Protein AF-0000000074480200 (afdb_homodimer)

Nearest PDB structures (foldseek):
  1knq-assembly1_A  TM=8.773E-01  e=4.764E-16  Escherichia coli
  1ko1-assembly1_A  TM=8.661E-01  e=1.007E-14  Escherichia coli
  1ko4-assembly1_A  TM=8.889E-01  e=5.967E-14  Escherichia coli
  1ko4-assembly1_B  TM=8.543E-01  e=1.674E-14  Escherichia coli
  1ko8-assembly1_B  TM=8.146E-01  e=1.474E-14  Escherichia coli

pLDDT: mean 95.23, std 6.31, range [56.84, 98.94]

Secondary structure (DSSP, 8-state):
--EEEEEEE--TTS-HHHHHHHHHHHHT--EEEGGGG--HHHHHHHHTTPPP-HHHHHHHHHHHHHHHHHHHHHHSEEEEE----SHHHHHHHHHHSTTEEEEEEEEE--HHHHHHHHHHHHSS----HHHHHHHHH----TT-TTEEEEE-TT--HHHHHHHHHHHHHHH-/--EEEEEEE--TTS-HHHHHHHHHHHHT--EEEGGGG--HHHHHHHHTTPPP-HHHHHHHHHHHHHHHHHHHHHHSEEEEE----SHHHHHHHHHHSTTEEEEEEEEE--HHHHHHHHHHHHSS----HHHHHHHHH----TT-TTEEEEE-TT--HHHHHHHHHHHHHHH-

InterPro domains:
  IPR006001 Carbohydrate kinase, thermoresistant glucokinase [PTHR43442] (1-162)
  IPR006001 Carbohydrate kinase, thermoresistant glucokinase [TIGR01313] (7-160)
  IPR006001 Carbohydrate kinase, thermoresistant glucokinase [cd02021] (21-152)
  IPR027417 P-loop containing nucleoside triphosphate hydrolase [G3DSA:3.40.50.300] (1-171)
  IPR027417 P-loop containing nucleoside triphosphate hydrolase [SSF52540] (3-168)
  IPR031322 Shikimate kinase/gluconokinase [PF01202] (13-123)

Structure (mmCIF, N/CA/C/O backbone):
data_AF-0000000074480200-model_v1
#
loop_
_entity.id
_entity.type
_entity.pdbx_description
1 polymer Gluconokinase
#
loop_
_atom_site.group_PDB
_atom_site.id
_atom_site.type_symbol
_atom_site.label_atom_id
_atom_site.label_alt_id
_atom_site.label_comp_id
_atom_site.label_asym_id
_atom_site.label_entity_id
_atom_site.label_seq_id
_atom_site.pdbx_PDB_ins_code
_atom_site.Cartn_x
_atom_site.Cartn_y
_atom_site.Cartn_z
_atom_site.occupancy
_atom_site.B_iso_or_equiv
_atom_site.auth_seq_id
_atom_site.auth_comp_id
_atom_site.auth_asym_id
_atom_site.auth_atom_id
_atom_site.pdbx_PDB_model_num
ATOM 1 N N . MET A 1 1 ? -21.984 26.531 10.836 1 57.28 1 MET A N 1
ATOM 2 C CA . MET A 1 1 ? -20.625 26.266 11.32 1 57.28 1 MET A CA 1
ATOM 3 C C . MET A 1 1 ? -19.797 25.547 10.266 1 57.28 1 MET A C 1
ATOM 5 O O . MET A 1 1 ? -20.281 24.609 9.625 1 57.28 1 MET A O 1
ATOM 9 N N . THR A 1 2 ? -18.672 26.172 9.695 1 87.31 2 THR A N 1
ATOM 10 C CA . THR A 1 2 ? -17.953 25.625 8.562 1 87.31 2 THR A CA 1
ATOM 11 C C . THR A 1 2 ? -17.172 24.375 8.961 1 87.31 2 THR A C 1
ATOM 13 O O . THR A 1 2 ? -16.547 24.344 10.031 1 87.31 2 THR A O 1
ATOM 16 N N . ASN A 1 3 ? -17.406 23.266 8.328 1 96.56 3 ASN A N 1
ATOM 17 C CA . ASN A 1 3 ? -16.672 22.016 8.57 1 96.56 3 ASN A CA 1
ATOM 18 C C . ASN A 1 3 ? -15.172 22.219 8.422 1 96.56 3 ASN A C 1
ATOM 20 O O . ASN A 1 3 ? -14.727 23.109 7.695 1 96.56 3 ASN A O 1
ATOM 24 N N . THR A 1 4 ? -14.469 21.547 9.266 1 98.5 4 THR A N 1
ATOM 25 C CA . THR A 1 4 ? -13.008 21.609 9.18 1 98.5 4 THR A CA 1
ATOM 26 C C . THR A 1 4 ? -12.414 20.234 8.93 1 98.5 4 THR A C 1
ATOM 28 O O . THR A 1 4 ? -12.844 19.25 9.539 1 98.5 4 THR A O 1
ATOM 31 N N . VAL A 1 5 ? -11.562 20.125 8.039 1 98.75 5 VAL A N 1
ATOM 32 C CA . VAL A 1 5 ? -10.742 18.938 7.844 1 98.75 5 VAL A CA 1
ATOM 33 C C . VAL A 1 5 ? -9.312 19.219 8.297 1 98.75 5 VAL A C 1
ATOM 35 O O . VAL A 1 5 ? -8.633 20.094 7.738 1 98.75 5 VAL A O 1
ATOM 38 N N . VAL A 1 6 ? -8.828 18.516 9.305 1 98.88 6 VAL A N 1
ATOM 39 C CA . VAL A 1 6 ? -7.445 18.594 9.758 1 98.88 6 VAL A CA 1
ATOM 40 C C . VAL A 1 6 ? -6.609 17.531 9.047 1 98.88 6 VAL A C 1
ATOM 42 O O . VAL A 1 6 ? -6.824 16.328 9.25 1 98.88 6 VAL A O 1
ATOM 45 N N . VAL A 1 7 ? -5.75 17.969 8.242 1 98.94 7 VAL A N 1
ATOM 46 C CA . VAL A 1 7 ? -4.809 17.047 7.609 1 98.94 7 VAL A CA 1
ATOM 47 C C . VAL A 1 7 ? -3.525 16.969 8.438 1 98.94 7 VAL A C 1
ATOM 49 O O . VAL A 1 7 ? -2.863 17.984 8.664 1 98.94 7 VAL A O 1
ATOM 52 N N . VAL A 1 8 ? -3.266 15.812 8.945 1 98.88 8 VAL A N 1
ATOM 53 C CA . VAL A 1 8 ? -1.936 15.57 9.492 1 98.88 8 VAL A CA 1
ATOM 54 C C . VAL A 1 8 ? -0.99 15.125 8.375 1 98.88 8 VAL A C 1
ATOM 56 O O . VAL A 1 8 ? -1.057 13.992 7.91 1 98.88 8 VAL A O 1
ATOM 59 N N . GLY A 1 9 ? -0.131 16.094 7.988 1 98.75 9 GLY A N 1
ATOM 60 C CA . GLY A 1 9 ? 0.695 15.922 6.805 1 98.75 9 GLY A CA 1
ATOM 61 C C . GLY A 1 9 ? 2.154 15.656 7.129 1 98.75 9 GLY A C 1
ATOM 62 O O . GLY A 1 9 ? 2.557 15.727 8.289 1 98.75 9 GLY A O 1
ATOM 63 N N . GLY A 1 10 ? 2.924 15.312 6.07 1 98.31 10 GLY A N 1
ATOM 64 C CA . GLY A 1 10 ? 4.352 15.062 6.199 1 98.31 10 GLY A CA 1
ATOM 65 C C . GLY A 1 10 ? 4.805 13.805 5.48 1 98.31 10 GLY A C 1
ATOM 66 O O . GLY A 1 10 ? 3.977 13.008 5.035 1 98.31 10 GLY A O 1
ATOM 67 N N . THR A 1 11 ? 6.125 13.625 5.383 1 97.25 11 THR A N 1
ATOM 68 C CA . THR A 1 11 ? 6.688 12.461 4.707 1 97.25 11 THR A CA 1
ATOM 69 C C . THR A 1 11 ? 6.473 11.195 5.535 1 97.25 11 THR A C 1
ATOM 71 O O . THR A 1 11 ? 6.086 11.273 6.703 1 97.25 11 THR A O 1
ATOM 74 N N . ALA A 1 12 ? 6.652 10.062 4.84 1 94.38 12 ALA A N 1
ATOM 75 C CA . ALA A 1 12 ? 6.637 8.797 5.566 1 94.38 12 ALA A CA 1
ATOM 76 C C . ALA A 1 12 ? 7.672 8.789 6.688 1 94.38 12 ALA A C 1
ATOM 78 O O . ALA A 1 12 ? 8.766 9.336 6.527 1 94.38 12 ALA A O 1
ATOM 79 N N . GLY A 1 13 ? 7.305 8.227 7.832 1 93.62 13 GLY A N 1
ATOM 80 C CA . GLY A 1 13 ? 8.258 8.086 8.922 1 93.62 13 GLY A CA 1
ATOM 81 C C . GLY A 1 13 ? 8.148 9.188 9.961 1 93.62 13 GLY A C 1
ATOM 82 O O . GLY A 1 13 ? 8.836 9.156 10.984 1 93.62 13 GLY A O 1
ATOM 83 N N . THR A 1 14 ? 7.246 10.133 9.703 1 96.81 14 THR A N 1
ATOM 84 C CA . THR A 1 14 ? 7.184 11.258 10.625 1 96.81 14 THR A CA 1
ATOM 85 C C . THR A 1 14 ? 6.184 10.992 11.742 1 96.81 14 THR A C 1
ATOM 87 O O . THR A 1 14 ? 6.094 11.758 12.703 1 96.81 14 THR A O 1
ATOM 90 N N . GLY A 1 15 ? 5.336 9.977 11.648 1 95.56 15 GLY A N 1
ATOM 91 C CA . GLY A 1 15 ? 4.402 9.633 12.711 1 95.56 15 GLY A CA 1
ATOM 92 C C . GLY A 1 15 ? 3.004 10.172 12.469 1 95.56 15 GLY A C 1
ATOM 93 O O . GLY A 1 15 ? 2.258 10.414 13.414 1 95.56 15 GLY A O 1
ATOM 94 N N . LYS A 1 16 ? 2.605 10.383 11.25 1 97.12 16 LYS A N 1
ATOM 95 C CA . LYS A 1 16 ? 1.316 10.961 10.891 1 97.12 16 LYS A CA 1
ATOM 96 C C . LYS A 1 16 ? 0.165 10.164 11.492 1 97.12 16 LYS A C 1
ATOM 98 O O . LYS A 1 16 ? -0.74 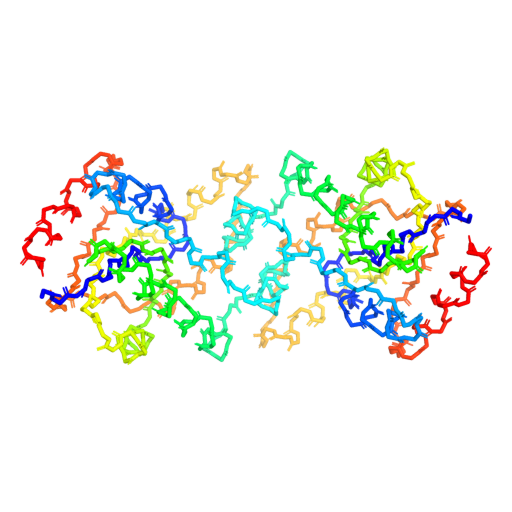10.734 12.109 1 97.12 16 LYS A O 1
ATOM 103 N N . THR A 1 17 ? 0.232 8.828 11.312 1 96.62 17 THR A N 1
ATOM 104 C CA . THR A 1 17 ? -0.869 7.98 11.75 1 96.62 17 THR A CA 1
ATOM 105 C C . THR A 1 17 ? -1.057 8.07 13.258 1 96.62 17 THR A C 1
ATOM 107 O O . THR A 1 17 ? -2.166 8.32 13.742 1 96.62 17 THR A O 1
ATOM 110 N N . THR A 1 18 ? 0.033 7.941 13.992 1 96.94 18 THR A N 1
ATOM 111 C CA . THR A 1 18 ? -0.025 8.008 15.453 1 96.94 18 THR A CA 1
ATOM 112 C C . THR A 1 18 ? -0.566 9.359 15.906 1 96.94 18 THR A C 1
ATOM 114 O O . THR A 1 18 ? -1.505 9.422 16.703 1 96.94 18 THR A O 1
ATOM 117 N N . ILE A 1 19 ? 0.004 10.422 15.391 1 98.69 19 ILE A N 1
ATOM 118 C CA . ILE A 1 19 ? -0.386 11.766 15.789 1 98.69 19 ILE A CA 1
ATOM 119 C C . ILE A 1 19 ? -1.826 12.039 15.359 1 98.69 19 ILE A C 1
ATOM 121 O O . ILE A 1 19 ? -2.613 12.602 16.125 1 98.69 19 ILE A O 1
ATOM 125 N N . GLY A 1 20 ? -2.184 11.648 14.109 1 98.75 20 GLY A N 1
ATOM 126 C CA . GLY A 1 20 ? -3.543 11.82 13.625 1 98.75 20 GLY A CA 1
ATOM 127 C C . GLY A 1 20 ? -4.582 11.133 14.484 1 98.75 20 GLY A C 1
ATOM 128 O O . GLY A 1 20 ? -5.609 11.719 14.828 1 98.75 20 GLY A O 1
ATOM 129 N N . GLU A 1 21 ? -4.285 9.914 14.844 1 98.44 21 GLU A N 1
ATOM 130 C CA . GLU A 1 21 ? -5.195 9.156 15.695 1 98.44 21 GLU A CA 1
ATOM 131 C C . GLU A 1 21 ? -5.359 9.828 17.062 1 98.44 21 GLU A C 1
ATOM 133 O O . GLU A 1 21 ? -6.473 9.922 17.578 1 98.44 21 GLU A O 1
ATOM 138 N N . GLU A 1 22 ? -4.238 10.242 17.672 1 98.75 22 GLU A N 1
ATOM 139 C CA . GLU A 1 22 ? -4.27 10.875 18.984 1 98.75 22 GLU A CA 1
ATOM 140 C C . GLU A 1 22 ? -5.051 12.188 18.953 1 98.75 22 GLU A C 1
ATOM 142 O O . GLU A 1 22 ? -5.809 12.484 19.875 1 98.75 22 GLU A O 1
ATOM 147 N N . ILE A 1 23 ? -4.898 12.945 17.922 1 98.88 23 ILE A N 1
ATOM 148 C CA . ILE A 1 23 ? -5.625 14.203 17.781 1 98.88 23 ILE A CA 1
ATOM 149 C C . ILE A 1 23 ? -7.117 13.922 17.609 1 98.88 23 ILE A C 1
ATOM 151 O O . ILE A 1 23 ? -7.953 14.547 18.266 1 98.88 23 ILE A O 1
ATOM 155 N N . ALA A 1 24 ? -7.457 12.984 16.719 1 98.81 24 ALA A N 1
ATOM 156 C CA . ALA A 1 24 ? -8.859 12.648 16.469 1 98.81 24 ALA A CA 1
ATOM 157 C C . ALA A 1 24 ? -9.539 12.172 17.75 1 98.81 24 ALA A C 1
ATOM 159 O O . ALA A 1 24 ? -10.68 12.539 18.031 1 98.81 24 ALA A O 1
ATOM 160 N N . LYS A 1 25 ? -8.789 11.359 18.484 1 98.62 25 LYS A N 1
ATOM 161 C CA . LYS A 1 25 ? -9.312 10.875 19.766 1 98.62 25 LYS A CA 1
ATOM 162 C C . LYS A 1 25 ? -9.578 12.023 20.734 1 98.62 25 LYS A C 1
ATOM 164 O O . LYS A 1 25 ? -10.633 12.078 21.359 1 98.62 25 LYS A O 1
ATOM 169 N N . SER A 1 26 ? -8.664 12.922 20.844 1 98.5 26 SER A N 1
ATOM 170 C CA . SER A 1 26 ? -8.789 14.062 21.734 1 98.5 26 SER A CA 1
ATOM 171 C C . SER A 1 26 ? -9.961 14.961 21.344 1 98.5 26 SER A C 1
ATOM 173 O O . SER A 1 26 ? -10.625 15.539 22.203 1 98.5 26 SER A O 1
ATOM 175 N N . LEU A 1 27 ? -10.25 15.07 20.062 1 98.06 27 LEU A N 1
ATOM 176 C CA . LEU A 1 27 ? -11.32 15.922 19.547 1 98.06 27 LEU A CA 1
ATOM 177 C C . LEU A 1 27 ? -12.633 15.156 19.453 1 98.06 27 LEU A C 1
ATOM 179 O O . LEU A 1 27 ? -13.672 15.734 19.141 1 98.06 27 LEU A O 1
ATOM 183 N N . ASP A 1 28 ? -12.555 13.844 19.688 1 97.81 28 ASP A N 1
ATOM 184 C CA . ASP A 1 28 ? -13.711 12.969 19.547 1 97.81 28 ASP A CA 1
ATOM 185 C C . ASP A 1 28 ? -14.367 13.148 18.172 1 97.81 28 ASP A C 1
ATOM 187 O O . ASP A 1 28 ? -15.562 13.414 18.078 1 97.81 28 ASP A O 1
ATOM 191 N N . CYS A 1 29 ? -13.609 13 17.188 1 98.19 29 CYS A N 1
ATOM 192 C CA . CYS A 1 29 ? -14.078 13.18 15.82 1 98.19 29 CYS A CA 1
ATOM 193 C C . CYS A 1 29 ? -13.602 12.039 14.93 1 98.19 29 CYS A C 1
ATOM 195 O O . CYS A 1 29 ? -12.758 11.242 15.336 1 98.19 29 CYS A O 1
ATOM 197 N N . PRO A 1 30 ? -14.148 11.875 13.695 1 98.5 30 PRO A N 1
ATOM 198 C CA . PRO A 1 30 ? -13.734 10.805 12.781 1 98.5 30 PRO A CA 1
ATOM 199 C C . PRO A 1 30 ? -12.281 10.922 12.344 1 98.5 30 PRO A C 1
ATOM 201 O O . PRO A 1 30 ? -11.766 12.039 12.188 1 98.5 30 PRO A O 1
ATOM 204 N N . PHE A 1 31 ? -11.703 9.758 12.18 1 98.62 31 PHE A N 1
ATOM 205 C CA . PHE A 1 31 ? -10.336 9.633 11.695 1 98.62 31 PHE A CA 1
ATOM 206 C C . PHE A 1 31 ? -10.297 8.867 10.375 1 98.62 31 PHE A C 1
ATOM 208 O O . PHE A 1 31 ? -10.938 7.828 10.242 1 98.62 31 PHE A O 1
ATOM 215 N N . VAL A 1 32 ? -9.57 9.453 9.359 1 97.94 32 VAL A N 1
ATOM 216 C CA . VAL A 1 32 ? -9.367 8.789 8.07 1 97.94 32 VAL A CA 1
ATOM 217 C C . VAL A 1 32 ? -7.879 8.586 7.824 1 97.94 32 VAL A C 1
ATOM 219 O O . VAL A 1 32 ? -7.098 9.539 7.855 1 97.94 32 VAL A O 1
ATOM 222 N N . GLU A 1 33 ? -7.516 7.363 7.594 1 97.38 33 GLU A N 1
ATOM 223 C CA . GLU A 1 33 ? -6.145 7.062 7.199 1 97.38 33 GLU A CA 1
ATOM 224 C C . GLU A 1 33 ? -5.953 7.238 5.695 1 97.38 33 GLU A C 1
ATOM 226 O O . GLU A 1 33 ? -6.348 6.375 4.91 1 97.38 33 GLU A O 1
ATOM 231 N N . GLY A 1 34 ? -5.258 8.242 5.277 1 97.19 34 GLY A N 1
ATOM 232 C CA . GLY A 1 34 ? -5.125 8.578 3.869 1 97.19 34 GLY A CA 1
ATOM 233 C C . GLY A 1 34 ? -4.391 7.516 3.07 1 97.19 34 GLY A C 1
ATOM 234 O O . GLY A 1 34 ? -4.699 7.289 1.897 1 97.19 34 GLY A O 1
ATOM 235 N N . ASP A 1 35 ? -3.457 6.867 3.699 1 95 35 ASP A N 1
ATOM 236 C CA . ASP A 1 35 ? -2.65 5.883 2.988 1 95 35 ASP A CA 1
ATOM 237 C C . ASP A 1 35 ? -3.482 4.656 2.615 1 95 35 ASP A C 1
ATOM 239 O O . ASP A 1 35 ? -3.127 3.912 1.701 1 95 35 ASP A O 1
ATOM 243 N N . GLN A 1 36 ? -4.57 4.441 3.285 1 94.81 36 GLN A N 1
ATOM 244 C CA . GLN A 1 36 ? -5.445 3.318 2.973 1 94.81 36 GLN A CA 1
ATOM 245 C C . GLN A 1 36 ? -6.332 3.627 1.769 1 94.81 36 GLN A C 1
ATOM 247 O O . GLN A 1 36 ? -7.059 2.756 1.285 1 94.81 36 GLN A O 1
ATOM 252 N N . LEU A 1 37 ? -6.223 4.855 1.278 1 97.19 37 LEU A N 1
ATOM 253 C CA . LEU A 1 37 ? -7.066 5.273 0.164 1 97.19 37 LEU A CA 1
ATOM 254 C C . LEU A 1 37 ? -6.293 5.234 -1.148 1 97.19 37 LEU A C 1
ATOM 256 O O . LEU A 1 37 ? -6.84 5.555 -2.207 1 97.19 37 LEU A O 1
ATOM 260 N N . HIS A 1 38 ? -4.996 4.852 -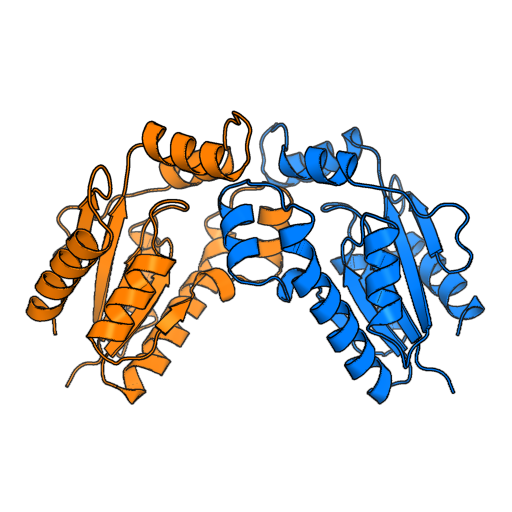1.112 1 97.5 38 HIS A N 1
ATOM 261 C CA . HIS A 1 38 ? -4.242 4.719 -2.354 1 97.5 38 HIS A CA 1
ATOM 262 C C . HIS A 1 38 ? -4.91 3.732 -3.303 1 97.5 38 HIS A C 1
ATOM 264 O O . HIS A 1 38 ? -5.375 2.674 -2.879 1 97.5 38 HIS A O 1
ATOM 270 N N . PRO A 1 39 ? -4.926 4.109 -4.594 1 96.31 39 PRO A N 1
ATOM 271 C CA . PRO A 1 39 ? -5.391 3.111 -5.559 1 96.31 39 PRO A CA 1
ATOM 272 C C . PRO A 1 39 ? -4.426 1.938 -5.711 1 96.31 39 PRO A C 1
ATOM 274 O O . PRO A 1 39 ? -3.27 2.029 -5.293 1 96.31 39 PRO A O 1
ATOM 277 N N . GLN A 1 40 ? -4.832 0.977 -6.32 1 93 40 GLN A N 1
ATOM 278 C CA . GLN A 1 40 ? -4.051 -0.24 -6.52 1 93 40 GLN A CA 1
ATOM 279 C C . GLN A 1 40 ? -2.73 0.061 -7.223 1 93 40 GLN A C 1
ATOM 281 O O . GLN A 1 40 ? -1.692 -0.502 -6.871 1 93 40 GLN A O 1
ATOM 286 N N . SER A 1 41 ? -2.832 0.937 -8.227 1 94.69 41 SER A N 1
ATOM 287 C CA . SER A 1 41 ? -1.635 1.268 -8.992 1 94.69 41 SER A CA 1
ATOM 288 C C . SER A 1 41 ? -0.548 1.851 -8.094 1 94.69 41 SER A C 1
ATOM 290 O O . SER A 1 41 ? 0.637 1.565 -8.281 1 94.69 41 SER A O 1
ATOM 292 N N . ASN A 1 42 ? -0.952 2.66 -7.125 1 96.38 42 ASN A N 1
ATOM 293 C CA . ASN A 1 42 ? 0.012 3.232 -6.188 1 96.38 42 ASN A CA 1
ATOM 294 C C . ASN A 1 42 ? 0.628 2.162 -5.293 1 96.38 42 ASN A C 1
ATOM 296 O O . ASN A 1 42 ? 1.842 2.15 -5.078 1 96.38 42 ASN A O 1
ATOM 300 N N . VAL A 1 43 ? -0.182 1.271 -4.801 1 94.75 43 VAL A N 1
ATOM 301 C CA . VAL A 1 43 ? 0.281 0.211 -3.91 1 94.75 43 VAL A CA 1
ATOM 302 C C . VAL A 1 43 ? 1.263 -0.694 -4.652 1 94.75 43 VAL A C 1
ATOM 304 O O . VAL A 1 43 ? 2.295 -1.085 -4.102 1 94.75 43 VAL A O 1
ATOM 307 N N . GLU A 1 44 ? 0.941 -0.933 -5.895 1 91.62 44 GLU A N 1
ATOM 308 C CA . GLU A 1 44 ? 1.826 -1.739 -6.727 1 91.62 44 GLU A CA 1
ATOM 309 C C . GLU A 1 44 ? 3.193 -1.079 -6.879 1 91.62 44 GLU A C 1
ATOM 311 O O . GLU A 1 44 ? 4.227 -1.733 -6.719 1 91.62 44 GLU A O 1
ATOM 316 N N . LYS A 1 45 ? 3.176 0.176 -7.195 1 93.12 45 LYS A N 1
ATOM 317 C CA . LYS A 1 45 ? 4.434 0.908 -7.316 1 93.12 45 LYS A CA 1
ATOM 318 C C . LYS A 1 45 ? 5.234 0.843 -6.016 1 93.12 45 LYS A C 1
ATOM 320 O O . LYS A 1 45 ? 6.41 0.479 -6.023 1 93.12 45 LYS A O 1
ATOM 325 N N . MET A 1 46 ? 4.59 1.078 -4.941 1 93.94 46 MET A N 1
ATOM 326 C CA . MET A 1 46 ? 5.285 1.117 -3.66 1 93.94 46 MET A CA 1
ATOM 327 C C . MET A 1 46 ? 5.824 -0.261 -3.291 1 93.94 46 MET A C 1
ATOM 329 O O . MET A 1 46 ? 6.918 -0.376 -2.734 1 93.94 46 MET A O 1
ATOM 333 N N . SER A 1 47 ? 5.082 -1.298 -3.652 1 91.81 47 SER A N 1
ATOM 334 C CA . SER A 1 47 ? 5.523 -2.658 -3.365 1 91.81 47 SER A CA 1
ATOM 335 C C . SER A 1 47 ? 6.781 -3.006 -4.152 1 91.81 47 SER A C 1
ATOM 337 O O . SER A 1 47 ? 7.516 -3.926 -3.783 1 91.81 47 SER A O 1
ATOM 339 N N . GLN A 1 48 ? 7.02 -2.215 -5.199 1 91.19 48 GLN A N 1
ATOM 340 C CA . GLN A 1 48 ? 8.203 -2.418 -6.031 1 91.19 48 GLN A CA 1
ATOM 341 C C . GLN A 1 48 ? 9.312 -1.445 -5.652 1 91.19 48 GLN A C 1
ATOM 343 O O . GLN A 1 48 ? 10.398 -1.474 -6.246 1 91.19 48 GLN A O 1
ATOM 348 N N . GLY A 1 49 ? 9.039 -0.547 -4.684 1 90.69 49 GLY A N 1
ATOM 349 C CA . GLY A 1 49 ? 10.016 0.467 -4.32 1 90.69 49 GLY A CA 1
ATOM 350 C C . GLY A 1 49 ? 10.07 1.621 -5.305 1 90.69 49 GLY A C 1
ATOM 351 O O . GLY A 1 49 ? 11.086 2.309 -5.402 1 90.69 49 GLY A O 1
ATOM 352 N N . ILE A 1 50 ? 9.031 1.812 -6.062 1 92.31 50 ILE A N 1
ATOM 353 C CA . ILE A 1 50 ? 8.953 2.9 -7.031 1 92.31 50 ILE A CA 1
ATOM 354 C C . ILE A 1 50 ? 8.234 4.098 -6.406 1 92.31 50 ILE A C 1
ATOM 356 O O . ILE A 1 50 ? 7.078 3.992 -5.996 1 92.31 50 ILE A O 1
ATOM 360 N N . PRO A 1 51 ? 8.953 5.227 -6.371 1 93.25 51 PRO A N 1
ATOM 361 C CA . PRO A 1 51 ? 8.312 6.422 -5.82 1 93.25 51 PRO A CA 1
ATOM 362 C C . PRO A 1 51 ? 7.109 6.879 -6.645 1 93.25 51 PRO A C 1
ATOM 364 O O . PRO A 1 51 ? 7.098 6.719 -7.867 1 93.25 51 PRO A O 1
ATOM 367 N N . LEU A 1 52 ? 6.16 7.48 -5.988 1 95.31 52 LEU A N 1
ATOM 368 C CA . LEU A 1 52 ? 4.977 8 -6.66 1 95.31 52 LEU A CA 1
ATOM 369 C C . LEU A 1 52 ? 5.273 9.336 -7.34 1 95.31 52 LEU A C 1
ATOM 371 O O . LEU A 1 52 ? 6.016 10.156 -6.797 1 95.31 52 LEU A O 1
ATOM 375 N N . THR A 1 53 ? 4.676 9.586 -8.484 1 94.88 53 THR A N 1
ATOM 376 C CA . THR A 1 53 ? 4.77 10.836 -9.227 1 94.88 53 THR A CA 1
ATOM 377 C C . THR A 1 53 ? 3.527 11.688 -9 1 94.88 53 THR A C 1
ATOM 379 O O . THR A 1 53 ? 2.574 11.25 -8.352 1 94.88 53 THR A O 1
ATOM 382 N N . ASP A 1 54 ? 3.527 12.883 -9.57 1 97.06 54 ASP A N 1
ATOM 383 C CA . ASP A 1 54 ? 2.354 13.742 -9.5 1 97.06 54 ASP A CA 1
ATOM 384 C C . ASP A 1 54 ? 1.125 13.055 -10.094 1 97.06 54 ASP A C 1
ATOM 386 O O . ASP A 1 54 ? 0.047 13.078 -9.492 1 97.06 54 ASP A O 1
ATOM 390 N N . ASP A 1 55 ? 1.322 12.5 -11.203 1 97.12 55 ASP A N 1
ATOM 391 C CA . ASP A 1 55 ? 0.212 11.844 -11.891 1 97.12 55 ASP A CA 1
ATOM 392 C C . ASP A 1 55 ? -0.385 10.727 -11.039 1 97.12 55 ASP A C 1
ATOM 394 O O . ASP A 1 55 ? -1.592 10.484 -11.086 1 97.12 55 ASP A O 1
ATOM 398 N N . ASP A 1 56 ? 0.445 10.07 -10.242 1 97 56 ASP A N 1
ATOM 399 C CA . ASP A 1 56 ? -0.029 9.008 -9.367 1 97 56 ASP A CA 1
ATOM 400 C C . ASP A 1 56 ? -0.857 9.578 -8.211 1 97 56 ASP A C 1
ATOM 402 O O . ASP A 1 56 ? -1.705 8.883 -7.648 1 97 56 ASP A O 1
ATOM 406 N N . ARG A 1 57 ? -0.614 10.797 -7.883 1 98.06 57 ARG A N 1
ATOM 407 C CA . ARG A 1 57 ? -1.109 11.32 -6.613 1 98.06 57 ARG A CA 1
ATOM 408 C C . ARG A 1 57 ? -2.443 12.039 -6.801 1 98.06 57 ARG A C 1
ATOM 410 O O . ARG A 1 57 ? -3.248 12.109 -5.871 1 98.06 57 ARG A O 1
ATOM 417 N N . TRP A 1 58 ? -2.758 12.523 -8.031 1 98.5 58 TRP A N 1
ATOM 418 C CA . TRP A 1 58 ? -3.889 13.43 -8.203 1 98.5 58 TRP A CA 1
ATOM 419 C C . TRP A 1 58 ? -5.188 12.766 -7.754 1 98.5 58 TRP A C 1
ATOM 421 O O . TRP A 1 58 ? -5.902 13.305 -6.902 1 98.5 58 TRP A O 1
ATOM 431 N N . GLY A 1 59 ? -5.449 11.617 -8.344 1 98.56 59 GLY A N 1
ATOM 432 C CA . GLY A 1 59 ? -6.684 10.938 -7.984 1 98.56 59 GLY A CA 1
ATOM 433 C C . GLY A 1 59 ? -6.766 10.578 -6.512 1 98.56 59 GLY A C 1
ATOM 434 O O . GLY A 1 59 ? -7.828 10.703 -5.898 1 98.56 59 GLY A O 1
ATOM 435 N N . TRP A 1 60 ? -5.703 10.188 -5.945 1 98.38 60 TRP A N 1
ATOM 436 C CA . TRP A 1 60 ? -5.617 9.828 -4.535 1 98.38 60 TRP A CA 1
ATOM 437 C C . TRP A 1 60 ? -5.859 11.039 -3.645 1 98.38 60 TRP A C 1
ATOM 439 O O . TRP A 1 60 ? -6.598 10.961 -2.66 1 98.38 60 TRP A O 1
ATOM 449 N N . LEU A 1 61 ? -5.281 12.18 -3.996 1 98.75 61 LEU A N 1
ATOM 450 C CA . LEU A 1 61 ? -5.473 13.414 -3.248 1 98.75 61 LEU A CA 1
ATOM 451 C C . LEU A 1 61 ? -6.938 13.836 -3.262 1 98.75 61 LEU A C 1
ATOM 453 O O . LEU A 1 61 ? -7.461 14.305 -2.25 1 98.75 61 LEU A O 1
ATOM 457 N N . GLU A 1 62 ? -7.562 13.672 -4.371 1 98.81 62 GLU A N 1
ATOM 458 C CA . GLU A 1 62 ? -8.984 13.977 -4.457 1 98.81 62 GLU A CA 1
ATOM 459 C C . GLU A 1 62 ? -9.797 13.086 -3.52 1 98.81 62 GLU A C 1
ATOM 461 O O . GLU A 1 62 ? -10.719 13.555 -2.846 1 98.81 62 GLU A O 1
ATOM 466 N N . GLU A 1 63 ? -9.406 11.828 -3.533 1 98.69 63 GLU A N 1
ATOM 467 C CA . GLU A 1 63 ? -10.102 10.883 -2.666 1 98.69 63 GLU A CA 1
ATOM 468 C C . GLU A 1 63 ? -9.914 11.242 -1.195 1 98.69 63 GLU A C 1
ATOM 470 O O . GLU A 1 63 ? -10.859 11.188 -0.408 1 98.69 63 GLU A O 1
ATOM 475 N N . VAL A 1 64 ? -8.758 11.609 -0.804 1 98.62 64 VAL A N 1
ATOM 476 C CA . VAL A 1 64 ? -8.453 12.023 0.562 1 98.62 64 VAL A CA 1
ATOM 477 C C . VAL A 1 64 ? -9.32 13.219 0.946 1 98.62 64 VAL A C 1
ATOM 479 O O . VAL A 1 64 ? -9.922 13.234 2.021 1 98.62 64 VAL A O 1
ATOM 482 N N . ALA A 1 65 ? -9.383 14.164 0.06 1 98.75 65 ALA A N 1
ATOM 483 C CA . ALA A 1 65 ? -10.18 15.367 0.296 1 98.75 65 ALA A CA 1
ATOM 484 C C . ALA A 1 65 ? -11.656 15.031 0.45 1 98.75 65 ALA A C 1
ATOM 486 O O . ALA A 1 65 ? -12.32 15.516 1.367 1 98.75 65 ALA A O 1
ATOM 487 N N . GLN A 1 66 ? -12.133 14.172 -0.413 1 98.5 66 GLN A N 1
ATOM 488 C CA . GLN A 1 66 ? -13.539 13.797 -0.402 1 98.5 66 GLN A CA 1
ATOM 489 C C . GLN A 1 66 ? -13.906 13.055 0.879 1 98.5 66 GLN A C 1
ATOM 491 O O . GLN A 1 66 ? -14.898 13.367 1.528 1 98.5 66 GLN A O 1
ATOM 496 N N . GLU A 1 67 ? -13.086 12.141 1.214 1 98.25 67 GLU A N 1
ATOM 497 C CA . GLU A 1 67 ? -13.367 11.359 2.408 1 98.25 67 GLU A CA 1
ATOM 498 C C . GLU A 1 67 ? -13.273 12.211 3.67 1 98.25 67 GLU A C 1
ATOM 500 O O . GLU A 1 67 ? -14.109 12.102 4.566 1 98.25 67 GLU A O 1
ATOM 505 N N . GLY A 1 68 ? -12.25 13.055 3.762 1 98.06 68 GLY A N 1
ATOM 506 C CA . GLY A 1 68 ? -12.141 13.969 4.887 1 98.06 68 GLY A CA 1
ATOM 507 C C . GLY A 1 68 ? -13.344 14.883 5.039 1 98.06 68 GLY A C 1
ATOM 508 O O . GLY A 1 68 ? -13.875 15.039 6.145 1 98.06 68 GLY A O 1
ATOM 509 N N . SER A 1 69 ? -13.758 15.414 3.949 1 97.75 69 SER A N 1
ATOM 510 C CA . SER A 1 69 ? -14.891 16.328 3.953 1 97.75 69 SER A CA 1
ATOM 511 C C . SER A 1 69 ? -16.172 15.609 4.352 1 97.75 69 SER A C 1
ATOM 513 O O . SER A 1 69 ? -16.969 16.141 5.145 1 97.75 69 SER A O 1
ATOM 515 N N . LYS A 1 70 ? -16.359 14.422 3.789 1 97.44 70 LYS A N 1
ATOM 516 C CA . LYS A 1 70 ? -17.547 13.633 4.113 1 97.44 70 LYS A CA 1
ATOM 517 C C . LYS A 1 70 ? -17.625 13.328 5.605 1 97.44 70 LYS A C 1
ATOM 519 O O . LYS A 1 70 ? -18.672 13.469 6.227 1 97.44 70 LYS A O 1
ATOM 524 N N . ARG A 1 71 ? -16.516 12.984 6.16 1 97.44 71 ARG A N 1
ATOM 525 C CA . ARG A 1 71 ? -16.484 12.641 7.574 1 97.44 71 ARG A CA 1
ATOM 526 C C . ARG A 1 71 ? -16.703 13.875 8.445 1 97.44 71 ARG A C 1
ATOM 528 O O . ARG A 1 71 ? -17.312 13.781 9.523 1 97.44 71 ARG A O 1
ATOM 535 N N . ALA A 1 72 ? -16.203 14.992 8 1 97.19 72 ALA A N 1
ATOM 536 C CA . ALA A 1 72 ? -16.359 16.234 8.758 1 97.19 72 ALA A CA 1
ATOM 537 C C . ALA A 1 72 ? -17.812 16.656 8.82 1 97.19 72 ALA A C 1
ATOM 539 O O . ALA A 1 72 ? -18.219 17.375 9.742 1 97.19 72 ALA A O 1
ATOM 540 N N . GLU A 1 73 ? -18.578 16.234 7.855 1 94.94 73 GLU A N 1
ATOM 541 C CA . GLU A 1 73 ? -19.984 16.594 7.828 1 94.94 73 GLU A CA 1
ATOM 542 C C . GLU A 1 73 ? -20.734 16.016 9.031 1 94.94 73 GLU A C 1
ATOM 544 O O . GLU A 1 73 ? -21.703 16.609 9.5 1 94.94 73 GLU A O 1
ATOM 549 N N . THR A 1 74 ? -20.234 14.984 9.516 1 91.62 74 THR A N 1
ATOM 550 C CA . THR A 1 74 ? -20.938 14.297 10.586 1 91.62 74 THR A CA 1
ATOM 551 C C . THR A 1 74 ? -20.641 14.945 11.938 1 91.62 74 THR A C 1
ATOM 553 O O . THR A 1 74 ? -21.469 14.945 12.836 1 91.62 74 THR A O 1
ATOM 556 N N . SER A 1 75 ? -19.5 15.547 12.102 1 93.06 75 SER A N 1
ATOM 557 C CA . SER A 1 75 ? -19.078 16.016 13.414 1 93.06 75 SER A CA 1
ATOM 558 C C . SER A 1 75 ? -18.5 17.438 13.336 1 93.06 75 SER A C 1
ATOM 560 O O . SER A 1 75 ? -17.953 17.938 14.312 1 93.06 75 SER A O 1
ATOM 562 N N . SER A 1 76 ? -18.609 18.062 12.211 1 96.06 76 SER A N 1
ATOM 563 C CA . SER A 1 76 ? -18.109 19.406 11.93 1 96.06 76 SER A CA 1
ATOM 564 C C . SER A 1 76 ? -16.594 19.422 11.82 1 96.06 76 SER A C 1
ATOM 566 O O . SER A 1 76 ? -16 20.438 11.438 1 96.06 76 SER A O 1
ATOM 568 N N . ILE A 1 77 ? -15.906 18.328 12.242 1 98.19 77 ILE A N 1
ATOM 569 C CA . ILE A 1 77 ? -14.453 18.25 12.141 1 98.19 77 ILE A CA 1
ATOM 570 C C . ILE A 1 77 ? -14.031 16.797 11.891 1 98.19 77 ILE A C 1
ATOM 572 O O . ILE A 1 77 ? -14.648 15.867 12.422 1 98.19 77 ILE A O 1
ATOM 576 N N . SER A 1 78 ? -13.039 16.578 11.086 1 98.56 78 SER A N 1
ATOM 577 C CA . SER A 1 78 ? -12.406 15.273 10.883 1 98.56 78 SER A CA 1
ATOM 578 C C . SER A 1 78 ? -10.891 15.406 10.797 1 98.56 78 SER A C 1
ATOM 580 O O . SER A 1 78 ? -10.367 16.484 10.555 1 98.56 78 SER A O 1
ATOM 582 N N . VAL A 1 79 ? -10.195 14.328 11.117 1 98.88 79 VAL A N 1
ATOM 583 C CA . VAL A 1 79 ? -8.75 14.258 10.961 1 98.88 79 VAL A CA 1
ATOM 584 C C . VAL A 1 79 ? -8.391 13.242 9.883 1 98.88 79 VAL A C 1
ATOM 586 O O . VAL A 1 79 ? -8.906 12.117 9.875 1 98.88 79 VAL A O 1
ATOM 589 N N . VAL A 1 80 ? -7.566 13.641 8.938 1 98.75 80 VAL A N 1
ATOM 590 C CA . VAL A 1 80 ? -7.098 12.773 7.855 1 98.75 80 VAL A CA 1
ATOM 591 C C . VAL A 1 80 ? -5.574 12.812 7.789 1 98.75 80 VAL A C 1
ATOM 593 O O . VAL A 1 80 ? -4.965 13.875 7.934 1 98.75 80 VAL A O 1
ATOM 596 N N . THR A 1 81 ? -4.988 11.664 7.672 1 98.56 81 THR A N 1
ATOM 597 C CA . THR A 1 81 ? -3.555 11.672 7.391 1 98.56 81 THR A CA 1
ATOM 598 C C . THR A 1 81 ? -3.301 11.695 5.887 1 98.56 81 THR A C 1
ATOM 600 O O . THR A 1 81 ? -4.027 11.062 5.121 1 98.56 81 THR A O 1
ATOM 603 N N . CYS A 1 82 ? -2.309 12.383 5.488 1 98.5 82 CYS A N 1
ATOM 604 C CA . CYS A 1 82 ? -1.887 12.508 4.098 1 98.5 82 CYS A CA 1
ATOM 605 C C . CYS A 1 82 ? -0.508 13.156 4 1 98.5 82 CYS A C 1
ATOM 607 O O . CYS A 1 82 ? -0.226 14.133 4.695 1 98.5 82 CYS A O 1
ATOM 609 N N . SER A 1 83 ? 0.278 12.656 3.066 1 98 83 SER A N 1
ATOM 610 C CA . SER A 1 83 ? 1.59 13.281 2.934 1 98 83 SER A CA 1
ATOM 611 C C . SER A 1 83 ? 1.463 14.758 2.572 1 98 83 SER A C 1
ATOM 613 O O . SER A 1 83 ? 2.057 15.617 3.229 1 98 83 SER A O 1
ATOM 615 N N . ALA A 1 84 ? 0.654 15.086 1.512 1 98.31 84 ALA A N 1
ATOM 616 C CA . ALA A 1 84 ? 0.348 16.469 1.115 1 98.31 84 ALA A CA 1
ATOM 617 C C . ALA A 1 84 ? 1.625 17.266 0.892 1 98.31 84 ALA A C 1
ATOM 619 O O . ALA A 1 84 ? 1.762 18.375 1.403 1 98.31 84 ALA A O 1
ATOM 620 N N . LEU A 1 85 ? 2.52 16.828 0.048 1 98.62 85 LEU A N 1
ATOM 621 C CA . LEU A 1 85 ? 3.926 17.219 0.031 1 98.62 85 LEU A CA 1
ATOM 622 C C . LEU A 1 85 ? 4.109 18.562 -0.641 1 98.62 85 LEU A C 1
ATOM 624 O O . LEU A 1 85 ? 4.977 19.344 -0.246 1 98.62 85 LEU A O 1
ATOM 628 N N . LYS A 1 86 ? 3.309 18.875 -1.625 1 98.56 86 LYS A N 1
ATOM 629 C CA . LYS A 1 86 ? 3.488 20.109 -2.379 1 98.56 86 LYS A CA 1
ATOM 630 C C . LYS A 1 86 ? 2.328 21.078 -2.139 1 98.56 86 LYS A C 1
ATOM 632 O O . LYS A 1 86 ? 1.218 20.641 -1.812 1 98.56 86 LYS A O 1
ATOM 637 N N . GLN A 1 87 ? 2.629 22.328 -2.393 1 98.44 87 GLN A N 1
ATOM 638 C CA . GLN A 1 87 ? 1.58 23.328 -2.307 1 98.44 87 GLN A CA 1
ATOM 639 C C . GLN A 1 87 ? 0.45 23.047 -3.289 1 98.44 87 GLN A C 1
ATOM 641 O O . GLN A 1 87 ? -0.727 23.141 -2.939 1 98.44 87 GLN A O 1
ATOM 646 N N . VAL A 1 88 ? 0.807 22.625 -4.512 1 98.69 88 VAL A N 1
ATOM 647 C CA . VAL A 1 88 ? -0.202 22.359 -5.535 1 98.69 88 VAL A CA 1
ATOM 648 C C . VAL A 1 88 ? -1.104 21.203 -5.09 1 98.69 88 VAL A C 1
ATOM 650 O O . VAL A 1 88 ? -2.293 21.188 -5.418 1 98.69 88 VAL A O 1
ATOM 653 N N . TYR A 1 89 ? -0.55 20.219 -4.336 1 98.75 89 TYR A N 1
ATOM 654 C CA . TYR A 1 89 ? -1.361 19.141 -3.771 1 98.75 89 TYR A CA 1
ATOM 655 C C . TYR A 1 89 ? -2.355 19.688 -2.754 1 98.75 89 TYR A C 1
ATOM 657 O O . TYR A 1 89 ? -3.535 19.328 -2.773 1 98.75 89 TYR A O 1
ATOM 665 N N . ARG A 1 90 ? -1.928 20.531 -1.883 1 98.69 90 ARG A N 1
ATOM 666 C CA . ARG A 1 90 ? -2.748 21.109 -0.818 1 98.69 90 ARG A CA 1
ATOM 667 C C . ARG A 1 90 ? -3.82 22.031 -1.386 1 98.69 90 ARG A C 1
ATOM 669 O O . ARG A 1 90 ? -4.938 22.094 -0.865 1 98.69 90 ARG A O 1
ATOM 676 N N . ASP A 1 91 ? -3.455 22.734 -2.475 1 98.44 91 ASP A N 1
ATOM 677 C CA . ASP A 1 91 ? -4.457 23.531 -3.182 1 98.44 91 ASP A CA 1
ATOM 678 C C . ASP A 1 91 ? -5.578 22.641 -3.721 1 98.44 91 ASP A C 1
ATOM 680 O O . ASP A 1 91 ? -6.754 23 -3.623 1 98.44 91 ASP A O 1
ATOM 684 N N . LEU A 1 92 ? -5.188 21.531 -4.289 1 98.75 92 LEU A N 1
ATOM 685 C CA . LEU A 1 92 ? -6.18 20.609 -4.816 1 98.75 92 LEU A CA 1
ATOM 686 C C . LEU A 1 92 ? -7.078 20.078 -3.705 1 98.75 92 LEU A C 1
ATOM 688 O O . LEU A 1 92 ? -8.297 20 -3.869 1 98.75 92 LEU A O 1
ATOM 692 N N . ILE A 1 93 ? -6.473 19.703 -2.586 1 98.75 93 ILE A N 1
ATOM 693 C CA . ILE A 1 93 ? -7.238 19.156 -1.466 1 98.75 93 ILE A CA 1
ATOM 694 C C . ILE A 1 93 ? -8.273 20.188 -1.009 1 98.75 93 ILE A C 1
ATOM 696 O O . ILE A 1 93 ? -9.445 19.844 -0.803 1 98.75 93 ILE A O 1
ATOM 700 N N . GLN A 1 94 ? -7.879 21.422 -0.882 1 98.56 94 GLN A N 1
ATOM 701 C CA . GLN A 1 94 ? -8.82 22.469 -0.494 1 98.56 94 GLN A CA 1
ATOM 702 C C . GLN A 1 94 ? -9.922 22.625 -1.536 1 98.56 94 GLN A C 1
ATOM 704 O O . GLN A 1 94 ? -11.094 22.766 -1.188 1 98.56 94 GLN A O 1
ATOM 709 N N . LYS A 1 95 ? -9.516 22.656 -2.785 1 98.5 95 LYS A N 1
ATOM 710 C CA . LYS A 1 95 ? -10.477 22.844 -3.867 1 98.5 95 LYS A CA 1
ATOM 711 C C . LYS A 1 95 ? -11.547 21.766 -3.844 1 98.5 95 LYS A C 1
ATOM 713 O O . LYS A 1 95 ? -12.734 22.047 -4.012 1 98.5 95 LYS A O 1
ATOM 718 N N . VAL A 1 96 ? -11.148 20.562 -3.656 1 98.5 96 VAL A N 1
ATOM 719 C CA . VAL A 1 96 ? -12.062 19.422 -3.682 1 98.5 96 VAL A CA 1
ATOM 720 C C . VAL A 1 96 ? -12.906 19.406 -2.41 1 98.5 96 VAL A C 1
ATOM 722 O O . VAL A 1 96 ? -14.102 19.109 -2.457 1 98.5 96 VAL A O 1
ATOM 725 N N . ALA A 1 97 ? -12.242 19.672 -1.265 1 97.38 97 ALA A N 1
ATOM 726 C CA . ALA A 1 97 ? -12.977 19.781 -0.007 1 97.38 97 ALA A CA 1
ATOM 727 C C . ALA A 1 97 ? -13.68 21.141 0.091 1 97.38 97 ALA A C 1
ATOM 729 O O . ALA A 1 97 ? -13.492 21.875 1.062 1 97.38 97 ALA A O 1
ATOM 730 N N . ASN A 1 98 ? -14.523 21.453 -0.745 1 90.94 98 ASN A N 1
ATOM 731 C CA . ASN A 1 98 ? -15.031 22.812 -0.927 1 90.94 98 ASN A CA 1
ATOM 732 C C . ASN A 1 98 ? -16.078 23.156 0.131 1 90.94 98 ASN A C 1
ATOM 734 O O . ASN A 1 98 ? -16.375 24.344 0.337 1 90.94 98 ASN A O 1
ATOM 738 N N . ASN A 1 99 ? -16.516 22.281 0.85 1 92.06 99 ASN A N 1
ATOM 739 C CA . ASN A 1 99 ? -17.484 22.562 1.899 1 92.06 99 ASN A CA 1
ATOM 740 C C . ASN A 1 99 ? -16.828 22.562 3.281 1 92.06 99 ASN A C 1
ATOM 742 O O . ASN A 1 99 ? -17.516 22.484 4.297 1 92.06 99 ASN A O 1
ATOM 746 N N . ALA A 1 100 ? -15.523 22.562 3.289 1 96.38 100 ALA A N 1
ATOM 747 C CA . ALA A 1 100 ? -14.797 22.531 4.555 1 96.38 100 ALA A CA 1
ATOM 748 C C . ALA A 1 100 ? -13.531 23.391 4.488 1 96.38 100 ALA A C 1
ATOM 750 O O . ALA 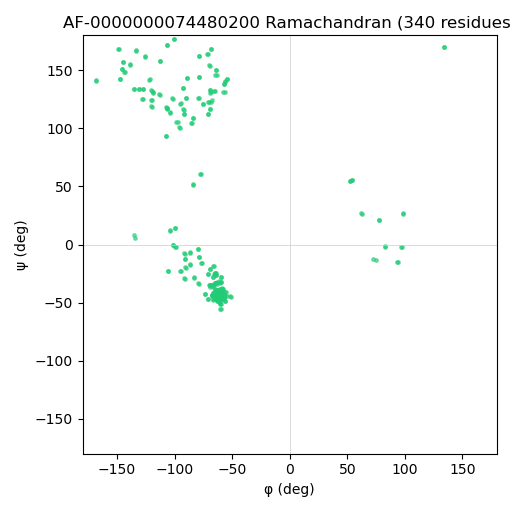A 1 100 ? -12.969 23.594 3.41 1 96.38 100 ALA A O 1
ATOM 751 N N . ASN A 1 101 ? -13.172 23.938 5.578 1 97.44 101 ASN A N 1
ATOM 752 C CA . ASN A 1 101 ? -11.852 24.531 5.738 1 97.44 101 ASN A CA 1
ATOM 753 C C . ASN A 1 101 ? -10.789 23.469 6.004 1 97.44 101 ASN A C 1
ATOM 755 O O . ASN A 1 101 ? -10.938 22.656 6.914 1 97.44 101 ASN A O 1
ATOM 759 N N . VAL A 1 102 ? -9.773 23.484 5.203 1 98.69 102 VAL A N 1
ATOM 760 C CA . VAL A 1 102 ? -8.719 22.5 5.395 1 98.69 102 VAL A CA 1
ATOM 761 C C . VAL A 1 102 ? -7.527 23.156 6.098 1 98.69 102 VAL A C 1
ATOM 763 O O . VAL A 1 102 ? -7.027 24.188 5.652 1 98.69 102 VAL A O 1
ATOM 766 N N . ILE A 1 103 ? -7.129 22.547 7.191 1 98.81 103 ILE A N 1
ATOM 767 C CA . ILE A 1 103 ? -5.941 23.016 7.891 1 98.81 103 ILE A CA 1
ATOM 768 C C . ILE A 1 103 ? -4.953 21.875 8.07 1 98.81 103 ILE A C 1
ATOM 770 O O . ILE A 1 103 ? -5.324 20.703 7.965 1 98.81 103 ILE A O 1
ATOM 774 N N . TYR A 1 104 ? -3.662 22.266 8.352 1 98.88 104 TYR A N 1
ATOM 775 C CA . TYR A 1 104 ? -2.598 21.266 8.328 1 98.88 104 TYR A CA 1
ATOM 776 C C . TYR A 1 104 ? -1.794 21.312 9.625 1 98.88 104 TYR A C 1
ATOM 778 O O . TYR A 1 104 ? -1.368 22.375 10.07 1 98.88 104 TYR A O 1
ATOM 786 N N . VAL A 1 105 ? -1.706 20.203 10.258 1 98.88 105 VAL A N 1
ATOM 787 C CA . VAL A 1 105 ? -0.62 19.891 11.188 1 98.88 105 VAL A CA 1
ATOM 788 C C . VAL A 1 105 ? 0.471 19.109 10.469 1 98.88 105 VAL A C 1
ATOM 790 O O . VAL A 1 105 ? 0.344 17.891 10.281 1 98.88 105 VAL A O 1
ATOM 793 N N . PHE A 1 106 ? 1.519 19.812 10.094 1 98.94 106 PHE A N 1
ATOM 794 C CA . PHE A 1 106 ? 2.49 19.25 9.164 1 98.94 106 PHE A CA 1
ATOM 795 C C . PHE A 1 106 ? 3.758 18.828 9.891 1 98.94 106 PHE A C 1
ATOM 797 O O . PHE A 1 106 ? 4.492 19.672 10.414 1 98.94 106 PHE A O 1
ATOM 804 N N . LEU A 1 107 ? 3.953 17.531 9.883 1 98.88 107 LEU A N 1
ATOM 805 C CA . LEU A 1 107 ? 5.078 16.953 10.609 1 98.88 107 LEU A CA 1
ATOM 806 C C . LEU A 1 107 ? 6.297 16.812 9.703 1 98.88 107 LEU A C 1
ATOM 808 O O . LEU A 1 107 ? 6.172 16.422 8.539 1 98.88 107 LEU A O 1
ATOM 812 N N . TYR A 1 108 ? 7.445 17.203 10.219 1 98.31 108 TYR A N 1
ATOM 813 C CA . TYR A 1 108 ? 8.656 17.031 9.414 1 98.31 108 TYR A CA 1
ATOM 814 C C . TYR A 1 108 ? 9.852 16.688 10.297 1 98.31 108 TYR A C 1
ATOM 816 O O . TYR A 1 108 ? 9.789 16.828 11.523 1 98.31 108 TYR A O 1
ATOM 824 N N . ALA A 1 109 ? 10.875 16.078 9.766 1 97.94 109 ALA A N 1
ATOM 825 C CA . ALA A 1 109 ? 12.164 15.75 10.367 1 97.94 109 ALA A CA 1
ATOM 826 C C . ALA A 1 109 ? 13.273 15.766 9.32 1 97.94 109 ALA A C 1
ATOM 828 O O . ALA A 1 109 ? 13.008 15.859 8.117 1 97.94 109 ALA A O 1
ATOM 829 N N . SER A 1 110 ? 14.469 15.719 9.828 1 96.69 110 SER A N 1
ATOM 830 C CA . SER A 1 110 ? 15.609 15.672 8.922 1 96.69 110 SER A CA 1
ATOM 831 C C . SER A 1 110 ? 15.68 14.336 8.188 1 96.69 110 SER A C 1
ATOM 833 O O . SER A 1 110 ? 15.125 13.336 8.656 1 96.69 110 SER A O 1
ATOM 835 N N . LYS A 1 111 ? 16.328 14.406 6.961 1 94.69 111 LYS A N 1
ATOM 836 C CA . LYS A 1 111 ? 16.594 13.18 6.215 1 94.69 111 LYS A CA 1
ATOM 837 C C . LYS A 1 111 ? 17.281 12.141 7.094 1 94.69 111 LYS A C 1
ATOM 839 O O . LYS A 1 111 ? 16.906 10.969 7.09 1 94.69 111 LYS A O 1
ATOM 844 N N . GLU A 1 112 ? 18.25 12.609 7.824 1 93.94 112 GLU A N 1
ATOM 845 C CA . GLU A 1 112 ? 19.016 11.727 8.695 1 93.94 112 GLU A CA 1
ATOM 846 C C . GLU A 1 112 ? 18.125 11.047 9.719 1 93.94 112 GLU A C 1
ATOM 848 O O . GLU A 1 112 ? 18.203 9.828 9.914 1 93.94 112 GLU A O 1
ATOM 853 N N . GLU A 1 113 ? 17.25 11.773 10.289 1 94.62 113 GLU A N 1
ATOM 854 C CA . GLU A 1 113 ? 16.344 11.234 11.289 1 94.62 113 GLU A CA 1
ATOM 855 C C . GLU A 1 113 ? 15.367 10.242 10.672 1 94.62 113 GLU A C 1
ATOM 857 O O . GLU A 1 113 ? 15.109 9.172 11.242 1 94.62 113 GLU A O 1
ATOM 862 N N . LEU A 1 114 ? 14.797 10.555 9.531 1 94 114 LEU A N 1
ATOM 863 C CA . LEU A 1 114 ? 13.828 9.688 8.875 1 94 114 LEU A CA 1
ATOM 864 C C . LEU A 1 114 ? 14.477 8.367 8.453 1 94 114 LEU A C 1
ATOM 866 O O . LEU A 1 114 ? 13.883 7.305 8.594 1 94 114 LEU A O 1
ATOM 870 N N . ILE A 1 115 ? 15.688 8.461 7.973 1 89.38 115 ILE A N 1
ATOM 871 C CA . ILE A 1 115 ? 16.438 7.27 7.57 1 89.38 115 ILE A CA 1
ATOM 872 C C . ILE A 1 115 ? 16.75 6.414 8.797 1 89.38 115 ILE A C 1
ATOM 874 O O . ILE A 1 115 ? 16.625 5.191 8.758 1 89.38 115 ILE A O 1
ATOM 878 N N . LYS A 1 116 ? 17.125 7.098 9.867 1 90 116 LYS A N 1
ATOM 879 C CA . LYS A 1 116 ? 17.375 6.395 11.117 1 90 116 LYS A CA 1
ATOM 880 C C . LYS A 1 116 ? 16.141 5.629 11.578 1 90 116 LYS A C 1
ATOM 882 O O . LYS A 1 116 ? 16.234 4.461 11.969 1 90 116 LYS A O 1
ATOM 887 N N . ARG A 1 117 ? 15.023 6.246 11.523 1 87.56 117 ARG A N 1
ATOM 888 C CA . ARG A 1 117 ? 13.766 5.621 11.93 1 87.56 117 ARG A CA 1
ATOM 889 C C . ARG A 1 117 ? 13.445 4.422 11.047 1 87.56 117 ARG A C 1
ATOM 891 O O . ARG A 1 117 ? 13 3.385 11.531 1 87.56 117 ARG A O 1
ATOM 898 N N . THR A 1 118 ? 13.641 4.609 9.742 1 85.62 118 THR A N 1
ATOM 899 C CA . THR A 1 118 ? 13.383 3.553 8.773 1 85.62 118 THR A CA 1
ATOM 900 C C . THR A 1 118 ? 14.312 2.361 9.016 1 85.62 118 THR A C 1
ATOM 902 O O . THR A 1 118 ? 13.867 1.211 8.992 1 85.62 118 THR A O 1
ATOM 905 N N . ASN A 1 119 ? 15.547 2.654 9.297 1 86.5 119 ASN A N 1
ATOM 906 C CA . ASN A 1 119 ? 16.531 1.601 9.539 1 86.5 119 ASN A CA 1
ATOM 907 C C . ASN A 1 119 ? 16.234 0.852 10.836 1 86.5 119 ASN A C 1
ATOM 909 O O . ASN A 1 119 ? 16.438 -0.362 10.914 1 86.5 119 ASN A O 1
ATOM 913 N N . ALA A 1 120 ? 15.758 1.548 11.781 1 83.38 120 ALA A N 1
ATOM 914 C CA . ALA A 1 120 ? 15.414 0.934 13.055 1 83.38 120 ALA A CA 1
ATOM 915 C C . ALA A 1 120 ? 14.273 -0.066 12.898 1 83.38 120 ALA A C 1
ATOM 917 O O . ALA A 1 120 ? 14.234 -1.093 13.578 1 83.38 120 ALA A O 1
ATOM 918 N N . ARG A 1 121 ? 13.516 0.116 11.93 1 79.75 121 ARG A N 1
ATOM 919 C CA . ARG A 1 121 ? 12.352 -0.741 11.711 1 79.75 121 ARG A CA 1
ATOM 920 C C . ARG A 1 121 ? 12.703 -1.92 10.812 1 79.75 121 ARG A C 1
ATOM 922 O O . ARG A 1 121 ? 12.086 -2.982 10.898 1 79.75 121 ARG A O 1
ATOM 929 N N . SER A 1 122 ? 13.641 -1.727 9.961 1 76.75 122 SER A N 1
ATOM 930 C CA . SER A 1 122 ? 13.984 -2.746 8.969 1 76.75 122 SER A CA 1
ATOM 931 C C . SER A 1 122 ? 15.062 -3.686 9.5 1 76.75 122 SER A C 1
ATOM 933 O O . SER A 1 122 ? 15.234 -4.793 8.984 1 76.75 122 SER A O 1
ATOM 935 N N . GLY A 1 123 ? 15.82 -3.291 10.508 1 74.5 123 GLY A N 1
ATOM 936 C CA . GLY A 1 123 ? 16.891 -4.086 11.078 1 74.5 123 GLY A CA 1
ATOM 937 C C . GLY A 1 123 ? 18.203 -3.973 10.305 1 74.5 123 GLY A C 1
ATOM 938 O O . GLY A 1 123 ? 19.188 -4.617 10.641 1 74.5 123 GLY A O 1
ATOM 939 N N . HIS A 1 124 ? 18.25 -3.207 9.172 1 72.56 124 HIS A N 1
ATOM 940 C CA . HIS A 1 124 ? 19.484 -3.02 8.414 1 72.56 124 HIS A CA 1
ATOM 941 C C . HIS A 1 124 ? 19.547 -1.617 7.812 1 72.56 124 HIS A C 1
ATOM 943 O O . HIS A 1 124 ? 18.516 -0.956 7.652 1 72.56 124 HIS A O 1
ATOM 949 N N . PHE A 1 125 ? 20.875 -1.219 7.691 1 67.88 125 PHE A N 1
ATOM 950 C CA . PHE A 1 125 ? 21.109 0.088 7.09 1 67.88 125 PHE A CA 1
ATOM 951 C C . PHE A 1 125 ? 20.797 0.061 5.598 1 67.88 125 PHE A C 1
ATOM 953 O O . PHE A 1 125 ? 21.344 -0.747 4.855 1 67.88 125 PHE A O 1
ATOM 960 N N . MET A 1 126 ? 19.75 0.78 5.285 1 70.25 126 MET A N 1
ATOM 961 C CA . MET A 1 126 ? 19.406 0.903 3.873 1 70.25 126 MET A CA 1
ATOM 962 C C . MET A 1 126 ? 19.172 2.361 3.494 1 70.25 126 MET A C 1
ATOM 964 O O . MET A 1 126 ? 18.812 3.178 4.344 1 70.25 126 MET A O 1
ATOM 968 N N . LYS A 1 127 ? 19.812 2.646 2.348 1 72 127 LYS A N 1
ATOM 969 C CA . LYS A 1 127 ? 19.359 3.895 1.745 1 72 127 LYS A CA 1
ATOM 970 C C . LYS A 1 127 ? 17.922 3.758 1.228 1 72 127 LYS A C 1
ATOM 972 O O . LYS A 1 127 ? 17.578 2.768 0.575 1 72 127 LYS A O 1
ATOM 977 N N . SER A 1 128 ? 17.031 4.641 1.741 1 79.25 128 SER A N 1
ATOM 978 C CA . SER A 1 128 ? 15.656 4.516 1.278 1 79.25 128 SER A CA 1
ATOM 979 C C . SER A 1 128 ? 15.359 5.496 0.148 1 79.25 128 SER A C 1
ATOM 981 O O . SER A 1 128 ? 15.203 6.695 0.385 1 79.25 128 SER A O 1
ATOM 983 N N . THR A 1 129 ? 15.289 4.973 -1.041 1 86.06 129 THR A N 1
ATOM 984 C CA . THR A 1 129 ? 14.922 5.746 -2.223 1 86.06 129 THR A CA 1
ATOM 985 C C . THR A 1 129 ? 13.531 6.355 -2.061 1 86.06 129 THR A C 1
ATOM 987 O O . THR A 1 129 ? 13.266 7.457 -2.553 1 86.06 129 THR A O 1
ATOM 990 N N . MET A 1 130 ? 12.75 5.68 -1.297 1 91.12 130 MET A N 1
ATOM 991 C CA . MET A 1 130 ? 11.383 6.152 -1.107 1 91.12 130 MET A CA 1
ATOM 992 C C . MET A 1 130 ? 11.359 7.418 -0.254 1 91.12 130 MET A C 1
ATOM 994 O O . MET A 1 130 ? 10.734 8.414 -0.63 1 91.12 130 MET A O 1
ATOM 998 N N . ILE A 1 131 ? 12.07 7.43 0.84 1 92.12 131 ILE A N 1
ATOM 999 C CA . ILE A 1 131 ? 12.133 8.578 1.734 1 92.12 131 ILE A CA 1
ATOM 1000 C C . ILE A 1 131 ? 12.797 9.758 1.02 1 92.12 131 ILE A C 1
ATOM 1002 O O . ILE A 1 131 ? 12.312 10.883 1.078 1 92.12 131 ILE A O 1
ATOM 1006 N N . GLU A 1 132 ? 13.844 9.469 0.288 1 91.62 132 GLU A N 1
ATOM 1007 C CA . GLU A 1 132 ? 14.562 10.516 -0.438 1 91.62 132 GLU A CA 1
ATOM 1008 C C . GLU A 1 132 ? 13.664 11.18 -1.48 1 91.62 132 GLU A C 1
ATOM 1010 O O . GLU A 1 132 ? 13.672 12.406 -1.626 1 91.62 132 GLU A O 1
ATOM 1015 N N . SER A 1 133 ? 12.914 10.367 -2.143 1 92.44 133 SER A N 1
ATOM 1016 C CA . SER A 1 133 ? 12.008 10.891 -3.158 1 92.44 133 SER A CA 1
ATOM 1017 C C . SER A 1 133 ? 10.938 11.789 -2.537 1 92.44 133 SER A C 1
ATOM 1019 O O . SER A 1 133 ? 10.586 12.828 -3.104 1 92.44 133 SER A O 1
ATOM 1021 N N . GLN A 1 134 ? 10.43 11.43 -1.411 1 94.5 134 GLN A N 1
ATOM 1022 C CA . GLN A 1 134 ? 9.438 12.266 -0.728 1 94.5 134 GLN A CA 1
ATOM 1023 C C . GLN A 1 134 ? 10.055 13.586 -0.281 1 94.5 134 GLN A C 1
ATOM 1025 O O . GLN A 1 134 ? 9.438 14.648 -0.431 1 94.5 134 GLN A O 1
ATOM 1030 N N . LEU A 1 135 ? 11.234 13.516 0.198 1 96.12 135 LEU A N 1
ATOM 1031 C CA . LEU A 1 135 ? 11.914 14.727 0.66 1 96.12 135 LEU A CA 1
ATOM 1032 C C . LEU A 1 135 ? 12.211 15.656 -0.508 1 96.12 135 LEU A C 1
ATOM 1034 O O . LEU A 1 135 ? 12.078 16.875 -0.384 1 96.12 135 LEU A O 1
ATOM 1038 N N . ASP A 1 136 ? 12.539 15.078 -1.627 1 95 136 ASP A N 1
ATOM 1039 C CA . ASP A 1 136 ? 12.805 15.859 -2.83 1 95 136 ASP A CA 1
ATOM 1040 C C . ASP A 1 136 ? 11.531 16.547 -3.328 1 95 136 ASP A C 1
ATOM 1042 O O . ASP A 1 136 ? 11.594 17.609 -3.943 1 95 136 ASP A O 1
ATOM 1046 N N . THR A 1 137 ? 10.43 15.969 -3.049 1 96.25 137 THR A N 1
ATOM 1047 C CA . THR A 1 137 ? 9.133 16.469 -3.494 1 96.25 137 THR A CA 1
ATOM 1048 C C . THR A 1 137 ? 8.586 17.5 -2.506 1 96.25 137 THR A C 1
ATOM 1050 O O . THR A 1 137 ? 7.77 18.344 -2.875 1 96.25 137 THR A O 1
ATOM 1053 N N . LEU A 1 138 ? 9.055 17.562 -1.335 1 97.88 138 LEU A N 1
ATOM 1054 C CA . LEU A 1 138 ? 8.461 18.266 -0.203 1 97.88 138 LEU A CA 1
ATOM 1055 C C . LEU A 1 138 ? 8.672 19.781 -0.334 1 97.88 138 LEU A C 1
ATOM 1057 O O . LEU A 1 138 ? 9.805 20.234 -0.529 1 97.88 138 LEU A O 1
ATOM 1061 N N . GLU A 1 139 ? 7.59 20.469 -0.368 1 98.31 139 GLU A N 1
ATOM 1062 C CA . GLU A 1 139 ? 7.516 21.922 -0.133 1 98.31 139 GLU A CA 1
ATOM 1063 C C . GLU A 1 139 ? 6.875 22.219 1.216 1 98.31 139 GLU A C 1
ATOM 1065 O O . GLU A 1 139 ? 5.648 22.281 1.326 1 98.31 139 GLU A O 1
ATOM 1070 N N . LEU A 1 140 ? 7.723 22.375 2.236 1 98.06 140 LEU A N 1
ATOM 1071 C CA . LEU A 1 140 ? 7.195 22.609 3.578 1 98.06 140 LEU A CA 1
ATOM 1072 C C . LEU A 1 140 ? 6.289 23.828 3.602 1 98.06 140 LEU A C 1
ATOM 1074 O O . LEU A 1 140 ? 6.652 24.891 3.08 1 98.06 140 LEU A O 1
ATOM 1078 N N . PRO A 1 141 ? 5.117 23.734 4.16 1 98 141 PRO A N 1
ATOM 1079 C CA . PRO A 1 141 ? 4.191 24.859 4.129 1 98 141 PRO A CA 1
ATOM 1080 C C . PRO A 1 141 ? 4.445 25.875 5.25 1 98 141 PRO A C 1
ATOM 1082 O O . PRO A 1 141 ? 3.504 26.312 5.91 1 98 141 PRO A O 1
ATOM 1085 N N . THR A 1 142 ? 5.684 26.25 5.293 1 94.12 142 THR A N 1
ATOM 1086 C CA . THR A 1 142 ? 6.035 27.281 6.266 1 94.12 142 THR A CA 1
ATOM 1087 C C . THR A 1 142 ? 5.422 28.625 5.875 1 94.12 142 THR A C 1
ATOM 1089 O O . THR A 1 142 ? 5.406 28.984 4.695 1 94.12 142 THR A O 1
ATOM 1092 N N . GLY A 1 143 ? 4.832 29.297 6.754 1 91 143 GLY A N 1
ATOM 1093 C CA . GLY A 1 143 ? 4.305 30.625 6.492 1 91 143 GLY A CA 1
ATOM 1094 C C . GLY A 1 143 ? 2.848 30.625 6.07 1 91 143 GLY A C 1
ATOM 1095 O O . GLY A 1 143 ? 2.225 31.672 5.945 1 91 143 GLY A O 1
ATOM 1096 N N . ASN A 1 144 ? 2.336 29.469 5.699 1 95.19 144 ASN A N 1
ATOM 1097 C CA . ASN A 1 144 ? 0.912 29.359 5.398 1 95.19 144 ASN A CA 1
ATOM 1098 C C . ASN A 1 144 ? 0.063 29.516 6.66 1 95.19 144 ASN A C 1
ATOM 1100 O O . ASN A 1 144 ? 0.302 28.844 7.66 1 95.19 144 ASN A O 1
ATOM 1104 N N . ASP A 1 145 ? -0.916 30.359 6.578 1 96.38 145 ASP A N 1
ATOM 1105 C CA . ASP A 1 145 ? -1.757 30.641 7.734 1 96.38 145 ASP A CA 1
ATOM 1106 C C . ASP A 1 145 ? -2.539 29.406 8.172 1 96.38 145 ASP A C 1
ATOM 1108 O O . ASP A 1 145 ? -2.881 29.266 9.344 1 96.38 145 ASP A O 1
ATOM 1112 N N . ASN A 1 146 ? -2.783 28.5 7.328 1 98.19 146 ASN A N 1
ATOM 1113 C CA . ASN A 1 146 ? -3.611 27.344 7.652 1 98.19 146 ASN A CA 1
ATOM 1114 C C . ASN A 1 146 ? -2.76 26.125 7.973 1 98.19 146 ASN A C 1
ATOM 1116 O O . ASN A 1 146 ? -3.262 25 7.98 1 98.19 146 ASN A O 1
ATOM 1120 N N . ALA A 1 147 ? -1.448 26.312 8.203 1 98.75 147 ALA A N 1
ATOM 1121 C CA . ALA A 1 147 ? -0.584 25.156 8.469 1 98.75 147 ALA A CA 1
ATOM 1122 C C . ALA A 1 147 ? 0.355 25.438 9.641 1 98.75 147 ALA A C 1
ATOM 1124 O O . ALA A 1 147 ? 0.909 26.547 9.75 1 98.75 147 ALA A O 1
ATOM 1125 N N . LEU A 1 148 ? 0.44 24.5 10.508 1 98.75 148 LEU A N 1
ATOM 1126 C CA . LEU A 1 148 ? 1.472 24.484 11.539 1 98.75 148 LEU A CA 1
ATOM 1127 C C . LEU A 1 148 ? 2.52 23.422 11.242 1 98.75 148 LEU A C 1
ATOM 1129 O O . LEU A 1 148 ? 2.197 22.234 11.164 1 98.75 148 LEU A O 1
ATOM 1133 N N . CYS A 1 149 ? 3.711 23.828 11.055 1 98.75 149 CYS A N 1
ATOM 1134 C CA . CYS A 1 149 ? 4.801 22.875 10.859 1 98.75 149 CYS A CA 1
ATOM 1135 C C . CYS A 1 149 ? 5.449 22.5 12.188 1 98.75 149 CYS A C 1
ATOM 1137 O O . CYS A 1 149 ? 5.84 23.375 12.961 1 98.75 149 CYS A O 1
ATOM 1139 N N . ILE A 1 150 ? 5.52 21.203 12.445 1 98.69 150 ILE A N 1
ATOM 1140 C CA . ILE A 1 150 ? 6.102 20.734 13.695 1 98.69 150 ILE A CA 1
ATOM 1141 C C . ILE A 1 150 ? 7.301 19.828 13.398 1 98.69 150 ILE A C 1
ATOM 1143 O O . ILE A 1 150 ? 7.16 18.797 12.742 1 98.69 150 ILE A O 1
ATOM 1147 N N . ASP A 1 151 ? 8.453 20.203 13.844 1 98.56 151 ASP A N 1
ATOM 1148 C CA . ASP A 1 151 ? 9.602 19.312 13.883 1 98.56 151 ASP A CA 1
ATOM 1149 C C . ASP A 1 151 ? 9.414 18.219 14.922 1 98.56 151 ASP A C 1
ATOM 1151 O O . ASP A 1 151 ? 9.344 18.5 16.125 1 98.56 151 ASP A O 1
ATOM 1155 N N . VAL A 1 152 ? 9.375 16.984 14.43 1 98.31 152 VAL A N 1
ATOM 1156 C CA . VAL A 1 152 ? 8.984 15.922 15.352 1 98.31 152 VAL A CA 1
ATOM 1157 C C . VAL A 1 152 ? 10.211 15.414 16.109 1 98.31 152 VAL A C 1
ATOM 1159 O O . VAL A 1 152 ? 10.086 14.602 17.031 1 98.31 152 VAL A O 1
ATOM 1162 N N . GLU A 1 153 ? 11.383 15.867 15.734 1 97.75 153 GLU A N 1
ATOM 1163 C CA . GLU A 1 153 ? 12.609 15.391 16.359 1 97.75 153 GLU A CA 1
ATOM 1164 C C . GLU A 1 153 ? 12.672 15.805 17.828 1 97.75 153 GLU A C 1
ATOM 1166 O O . GLU A 1 153 ? 12.391 16.953 18.172 1 97.75 153 GLU A O 1
ATOM 1171 N N . ASN A 1 154 ? 13 14.828 18.688 1 96.25 154 ASN A N 1
ATOM 1172 C CA . ASN A 1 154 ? 13.18 15.016 20.125 1 96.25 154 ASN A CA 1
ATOM 1173 C C . ASN A 1 154 ? 11.883 15.477 20.797 1 96.25 154 ASN A C 1
ATOM 1175 O O . ASN A 1 154 ? 11.914 16.266 21.734 1 96.25 154 ASN A O 1
ATOM 1179 N N . LYS A 1 155 ? 10.75 15.18 20.281 1 98.06 155 LYS A N 1
ATOM 1180 C CA . LYS A 1 155 ? 9.438 15.453 20.875 1 98.06 155 LYS A CA 1
ATOM 1181 C C . LYS A 1 155 ? 8.641 14.164 21.062 1 98.06 155 LYS A C 1
ATOM 1183 O O . LYS A 1 155 ? 8.711 13.258 20.234 1 98.06 155 LYS A O 1
ATOM 1188 N N . SER A 1 156 ? 7.941 14.117 22.141 1 98.12 156 SER A N 1
ATOM 1189 C CA . SER A 1 156 ? 7.047 12.984 22.391 1 98.12 156 SER A CA 1
ATOM 1190 C C . SER A 1 156 ? 5.75 13.133 21.609 1 98.12 156 SER A C 1
ATOM 1192 O O . SER A 1 156 ? 5.41 14.227 21.141 1 98.12 156 SER A O 1
ATOM 1194 N N . VAL A 1 157 ? 5.062 12.031 21.469 1 98.38 157 VAL A N 1
ATOM 1195 C CA . VAL A 1 157 ? 3.754 12.023 20.828 1 98.38 157 VAL A CA 1
ATOM 1196 C C . VAL A 1 157 ? 2.824 13.008 21.531 1 98.38 157 VAL A C 1
ATOM 1198 O O . VAL A 1 157 ? 2.098 13.758 20.875 1 98.38 157 VAL A O 1
ATOM 1201 N N . GLU A 1 158 ? 2.918 13.016 22.859 1 98.62 158 GLU A N 1
ATOM 1202 C CA . GLU A 1 158 ? 2.057 13.891 23.656 1 98.62 158 GLU A CA 1
ATOM 1203 C C . GLU A 1 158 ? 2.363 15.359 23.375 1 98.62 158 GLU A C 1
ATOM 1205 O O . GLU A 1 158 ? 1.448 16.172 23.234 1 98.62 158 GLU A O 1
ATOM 1210 N N . GLU A 1 159 ? 3.611 15.695 23.266 1 98.75 159 GLU A N 1
ATOM 1211 C CA . GLU A 1 159 ? 4.012 17.078 22.984 1 98.75 159 GLU A CA 1
ATOM 1212 C C . GLU A 1 159 ? 3.52 17.516 21.609 1 98.75 159 GLU A C 1
ATOM 1214 O O . GLU A 1 159 ? 2.984 18.625 21.469 1 98.75 159 GLU A O 1
ATOM 1219 N N . ILE A 1 160 ? 3.689 16.672 20.625 1 98.81 160 ILE A N 1
ATOM 1220 C CA . ILE A 1 160 ? 3.293 16.969 19.266 1 98.81 160 ILE A CA 1
ATOM 1221 C C . ILE A 1 160 ? 1.774 17.125 19.188 1 98.81 160 ILE A C 1
ATOM 1223 O O . ILE A 1 160 ? 1.263 18.062 18.562 1 98.81 160 ILE A O 1
ATOM 1227 N N . LYS A 1 161 ? 1.104 16.172 19.812 1 98.81 161 LYS A N 1
ATOM 1228 C CA . LYS A 1 161 ? -0.355 16.203 19.875 1 98.81 161 LYS A CA 1
ATOM 1229 C C . LYS A 1 161 ? -0.853 17.531 20.453 1 98.81 161 LYS A C 1
ATOM 1231 O O . LYS A 1 161 ? -1.765 18.156 19.906 1 98.81 161 LYS A O 1
ATOM 1236 N N . GLN A 1 162 ? -0.219 18 21.547 1 98.81 162 GLN A N 1
ATOM 1237 C CA . GLN A 1 162 ? -0.658 19.219 22.219 1 98.81 162 GLN A CA 1
ATOM 1238 C C . GLN A 1 162 ? -0.434 20.438 21.328 1 98.81 162 GLN A C 1
ATOM 1240 O O . GLN A 1 162 ? -1.293 21.328 21.25 1 98.81 162 GLN A O 1
ATOM 1245 N N . LEU A 1 163 ? 0.697 20.5 20.703 1 98.81 163 LEU A N 1
ATOM 1246 C CA . LEU A 1 163 ? 0.959 21.594 19.781 1 98.81 163 LEU A CA 1
ATOM 1247 C C . LEU A 1 163 ? -0.096 21.641 18.688 1 98.81 163 LEU A C 1
ATOM 1249 O O . LEU A 1 163 ? -0.62 22.703 18.359 1 98.81 163 LEU A O 1
ATOM 1253 N N . GLY A 1 164 ? -0.388 20.453 18.125 1 98.88 164 GLY A N 1
ATOM 1254 C CA . GLY A 1 164 ? -1.403 20.375 17.094 1 98.88 164 GLY A CA 1
ATOM 1255 C C . GLY A 1 164 ? -2.773 20.812 17.562 1 98.88 164 GLY A C 1
ATOM 1256 O O . GLY A 1 164 ? -3.453 21.578 16.875 1 98.88 164 GLY A O 1
ATOM 1257 N N . LEU A 1 165 ? -3.148 20.391 18.734 1 98.81 165 LEU A N 1
ATOM 1258 C CA . LEU A 1 165 ? -4.465 20.719 19.281 1 98.81 165 LEU A CA 1
ATOM 1259 C C . LEU A 1 165 ? -4.59 22.219 19.531 1 98.81 165 LEU A C 1
ATOM 1261 O O . LEU A 1 165 ? -5.645 22.797 19.281 1 98.81 165 LEU A O 1
ATOM 1265 N N . GLU A 1 166 ? -3.531 22.828 20.047 1 98.75 166 GLU A N 1
ATOM 1266 C CA . GLU A 1 166 ? -3.547 24.266 20.266 1 98.75 166 GLU A CA 1
ATOM 1267 C C . GLU A 1 166 ? -3.744 25.031 18.969 1 98.75 166 GLU A C 1
ATOM 1269 O O . GLU A 1 166 ? -4.531 25.984 18.906 1 98.75 166 GLU A O 1
ATOM 1274 N N . PHE A 1 167 ? -3.076 24.625 17.984 1 98.69 167 PHE A N 1
ATOM 1275 C CA . PHE A 1 167 ? -3.207 25.266 16.672 1 98.69 167 PHE A CA 1
ATOM 1276 C C . PHE A 1 167 ? -4.621 25.109 16.125 1 98.69 167 PHE A C 1
ATOM 1278 O O . PHE A 1 167 ? -5.227 26.062 15.664 1 98.69 167 PHE A O 1
ATOM 1285 N N . ILE A 1 168 ? -5.133 23.859 16.188 1 98.56 168 ILE A N 1
ATOM 1286 C CA . ILE A 1 168 ? -6.457 23.547 15.664 1 98.56 168 ILE A CA 1
ATOM 1287 C C . ILE A 1 168 ? -7.504 24.422 16.359 1 98.56 168 ILE A C 1
ATOM 1289 O O . ILE A 1 168 ? -8.422 24.922 15.703 1 98.56 168 ILE A O 1
ATOM 1293 N N . LYS A 1 169 ? -7.332 24.641 17.656 1 97.31 169 LYS A N 1
ATOM 1294 C CA . LYS A 1 169 ? -8.266 25.453 18.422 1 97.31 169 LYS A CA 1
ATOM 1295 C C . LYS A 1 169 ? -8.328 26.875 17.891 1 97.31 169 LYS A C 1
ATOM 1297 O O . LYS A 1 169 ? -9.383 27.516 17.938 1 97.31 169 LYS A O 1
ATOM 1302 N N . THR A 1 170 ? -7.27 27.328 17.391 1 97.25 170 THR A N 1
ATOM 1303 C CA . THR A 1 170 ? -7.238 28.688 16.875 1 97.25 170 THR A CA 1
ATOM 1304 C C . THR A 1 170 ? -7.938 28.766 15.516 1 97.25 170 THR A C 1
ATOM 1306 O O . THR A 1 170 ? -8.234 29.859 15.023 1 97.25 170 THR A O 1
ATOM 1309 N N . LYS A 1 171 ? -8.172 27.656 14.852 1 95.88 171 LYS A N 1
ATOM 1310 C CA . LYS A 1 171 ? -8.664 27.641 13.484 1 95.88 171 LYS A CA 1
ATOM 1311 C C . LYS A 1 171 ? -10.133 27.234 13.43 1 95.88 171 LYS A C 1
ATOM 1313 O O . LYS A 1 171 ? -10.805 27.406 12.406 1 95.88 171 LYS A O 1
ATOM 1318 N N . VAL A 1 172 ? -10.633 26.516 14.453 1 90.5 172 VAL A N 1
ATOM 1319 C CA . VAL A 1 172 ? -12.008 26.031 14.469 1 90.5 172 VAL A CA 1
ATOM 1320 C C . VAL A 1 172 ? -12.875 26.938 15.336 1 90.5 172 VAL A C 1
ATOM 1322 O O . VAL A 1 172 ? -12.375 27.562 16.281 1 90.5 172 VAL A O 1
ATOM 1325 N N . MET B 1 1 ? -20.188 -29.266 -5.453 1 56.84 1 MET B N 1
ATOM 1326 C CA . MET B 1 1 ? -19.047 -28.844 -6.258 1 56.84 1 MET B CA 1
ATOM 1327 C C . MET B 1 1 ? -18.094 -28 -5.434 1 56.84 1 MET B C 1
ATOM 1329 O O . MET B 1 1 ? -18.516 -27.125 -4.676 1 56.84 1 MET B O 1
ATOM 1333 N N . THR B 1 2 ? -16.781 -28.453 -5.188 1 87.31 2 THR B N 1
ATOM 1334 C CA . THR B 1 2 ? -15.867 -27.797 -4.266 1 87.31 2 THR B CA 1
ATOM 1335 C C . THR B 1 2 ? -15.414 -26.453 -4.828 1 87.31 2 THR B C 1
ATOM 1337 O O . THR B 1 2 ? -15.102 -26.344 -6.02 1 87.31 2 THR B O 1
ATOM 1340 N N . ASN B 1 3 ? -15.633 -25.359 -4.129 1 96.56 3 ASN B N 1
ATOM 1341 C CA . ASN B 1 3 ? -15.172 -24.031 -4.523 1 96.56 3 ASN B CA 1
ATOM 1342 C C . ASN B 1 3 ? -13.672 -24.016 -4.777 1 96.56 3 ASN B C 1
ATOM 1344 O O . ASN B 1 3 ? -12.93 -24.812 -4.207 1 96.56 3 ASN B O 1
ATOM 1348 N N . THR B 1 4 ? -13.305 -23.266 -5.758 1 98.56 4 THR B N 1
ATOM 1349 C CA . THR B 1 4 ? -11.883 -23.141 -6.059 1 98.56 4 THR B CA 1
ATOM 1350 C C . THR B 1 4 ? -11.438 -21.688 -5.953 1 98.56 4 THR B C 1
ATOM 1352 O O . THR B 1 4 ? -12.141 -20.781 -6.41 1 98.56 4 THR B O 1
ATOM 1355 N N . VAL B 1 5 ? -10.406 -21.438 -5.32 1 98.75 5 VAL B N 1
ATOM 1356 C CA . VAL B 1 5 ? -9.727 -20.141 -5.324 1 98.75 5 VAL B CA 1
ATOM 1357 C C . VAL B 1 5 ? -8.445 -20.234 -6.141 1 98.75 5 VAL B C 1
ATOM 1359 O O . VAL B 1 5 ? -7.531 -21 -5.793 1 98.75 5 VAL B O 1
ATOM 1362 N N . VAL B 1 6 ? -8.344 -19.5 -7.223 1 98.88 6 VAL B N 1
ATOM 1363 C CA . VAL B 1 6 ? -7.129 -19.391 -8.023 1 98.88 6 VAL B CA 1
ATOM 1364 C C . VAL B 1 6 ? -6.297 -18.203 -7.543 1 98.88 6 VAL B C 1
ATOM 1366 O O . VAL B 1 6 ? -6.723 -17.047 -7.652 1 98.88 6 VAL B O 1
ATOM 1369 N N . VAL B 1 7 ? -5.199 -18.5 -6.988 1 98.94 7 VAL B N 1
ATOM 1370 C CA . VAL B 1 7 ? -4.266 -17.453 -6.609 1 98.94 7 VAL B CA 1
ATOM 1371 C C . VAL B 1 7 ? -3.266 -17.203 -7.738 1 98.94 7 VAL B C 1
ATOM 1373 O O . VAL B 1 7 ? -2.553 -18.125 -8.148 1 98.94 7 VAL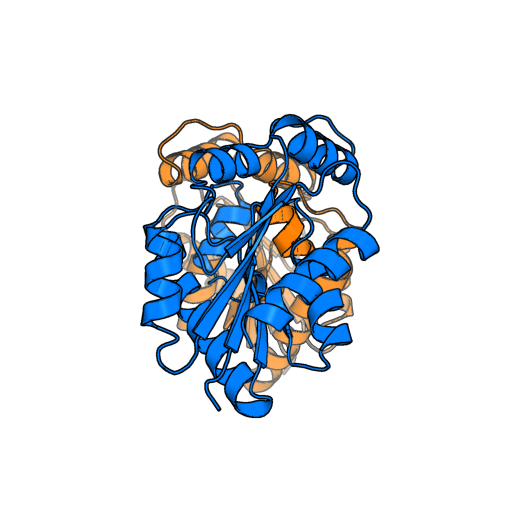 B O 1
ATOM 1376 N N . VAL B 1 8 ? -3.309 -16.031 -8.281 1 98.88 8 VAL B N 1
ATOM 1377 C CA . VAL B 1 8 ? -2.217 -15.609 -9.156 1 98.88 8 VAL B CA 1
ATOM 1378 C C . VAL B 1 8 ? -1.081 -15.023 -8.32 1 98.88 8 VAL B C 1
ATOM 1380 O O . VAL B 1 8 ? -1.181 -13.898 -7.828 1 98.88 8 VAL B O 1
ATOM 1383 N N . GLY B 1 9 ? -0.025 -15.852 -8.188 1 98.75 9 GLY B N 1
ATOM 1384 C CA . GLY B 1 9 ? 1.051 -15.539 -7.258 1 98.75 9 GLY B CA 1
ATOM 1385 C C . GLY B 1 9 ? 2.322 -15.086 -7.949 1 98.75 9 GLY B C 1
ATOM 1386 O O . GLY B 1 9 ? 2.41 -15.117 -9.18 1 98.75 9 GLY B O 1
ATOM 1387 N N . GLY B 1 10 ? 3.285 -14.617 -7.125 1 98.31 10 GLY B N 1
ATOM 1388 C CA . GLY B 1 10 ? 4.578 -14.172 -7.621 1 98.31 10 GLY B CA 1
ATOM 1389 C C . GLY B 1 10 ? 5.023 -12.844 -7.023 1 98.31 10 GLY B C 1
ATOM 1390 O O . GLY B 1 10 ? 4.238 -12.164 -6.363 1 98.31 10 GLY B O 1
ATOM 1391 N N . THR B 1 11 ? 6.281 -12.477 -7.27 1 97.31 11 THR B N 1
ATOM 1392 C CA . THR B 1 11 ? 6.832 -11.234 -6.746 1 97.31 11 THR B CA 1
ATOM 1393 C C . THR B 1 11 ? 6.23 -10.031 -7.465 1 97.31 11 THR B C 1
ATOM 1395 O O . THR B 1 11 ? 5.566 -10.188 -8.492 1 97.31 11 THR B O 1
ATOM 1398 N N . ALA B 1 12 ? 6.422 -8.875 -6.828 1 94.56 12 ALA B N 1
ATOM 1399 C CA . ALA B 1 12 ? 6.039 -7.637 -7.504 1 94.56 12 ALA B CA 1
ATOM 1400 C C . ALA B 1 12 ? 6.734 -7.512 -8.859 1 94.56 12 ALA B C 1
ATOM 1402 O O . ALA B 1 12 ? 7.898 -7.898 -9 1 94.56 12 ALA B O 1
ATOM 1403 N N . GLY B 1 13 ? 6.02 -7.027 -9.852 1 93.75 13 GLY B N 1
ATOM 1404 C CA . GLY B 1 13 ? 6.621 -6.773 -11.148 1 93.75 13 GLY B CA 1
ATOM 1405 C C . GLY B 1 13 ? 6.402 -7.898 -12.141 1 93.75 13 GLY B C 1
ATOM 1406 O O . GLY B 1 13 ? 6.785 -7.789 -13.305 1 93.75 13 GLY B O 1
ATOM 1407 N N . THR B 1 14 ? 5.734 -8.953 -11.68 1 96.94 14 THR B N 1
ATOM 1408 C CA . THR B 1 14 ? 5.59 -10.102 -12.57 1 96.94 14 THR B CA 1
ATOM 1409 C C . THR B 1 14 ? 4.301 -9.992 -13.383 1 96.94 14 THR B C 1
ATOM 1411 O O . THR B 1 14 ? 4.07 -10.789 -14.297 1 96.94 14 THR B O 1
ATOM 1414 N N . GLY B 1 15 ? 3.383 -9.102 -13.047 1 95.69 15 GLY B N 1
ATOM 1415 C CA . GLY B 1 15 ? 2.162 -8.906 -13.82 1 95.69 15 GLY B CA 1
ATOM 1416 C C . GLY B 1 15 ? 0.967 -9.633 -13.234 1 95.69 15 GLY B C 1
ATOM 1417 O O . GLY B 1 15 ? 0.037 -10 -13.953 1 95.69 15 GLY B O 1
ATOM 1418 N N . LYS B 1 16 ? 0.933 -9.883 -11.961 1 97.25 16 LYS B N 1
ATOM 1419 C CA . LYS B 1 16 ? -0.121 -10.633 -11.289 1 97.25 16 LYS B CA 1
ATOM 1420 C C . LYS B 1 16 ? -1.491 -10.016 -11.547 1 97.25 16 LYS B C 1
ATOM 1422 O O . LYS B 1 16 ? -2.439 -10.719 -11.906 1 97.25 16 LYS B O 1
ATOM 1427 N N . THR B 1 17 ? -1.562 -8.68 -11.359 1 96.69 17 THR B N 1
ATOM 1428 C CA . THR B 1 17 ? -2.848 -8 -11.477 1 96.69 17 THR B CA 1
ATOM 1429 C C . THR B 1 17 ? -3.412 -8.148 -12.883 1 96.69 17 THR B C 1
ATOM 1431 O O . THR B 1 17 ? -4.562 -8.555 -13.062 1 96.69 17 THR B O 1
ATOM 1434 N N . THR B 1 18 ? -2.586 -7.883 -13.875 1 97.06 18 THR B N 1
ATOM 1435 C CA . THR B 1 18 ? -3.018 -7.984 -15.266 1 97.06 18 THR B CA 1
ATOM 1436 C C . THR B 1 18 ? -3.465 -9.406 -15.594 1 97.06 18 THR B C 1
ATOM 1438 O O . THR B 1 18 ? -4.562 -9.609 -16.125 1 97.06 18 THR B O 1
ATOM 1441 N N . ILE B 1 19 ? -2.627 -10.367 -15.258 1 98.69 19 ILE B N 1
ATOM 1442 C CA . ILE B 1 19 ? -2.92 -11.766 -15.57 1 98.69 19 ILE B CA 1
ATOM 1443 C C . ILE B 1 19 ? -4.145 -12.219 -14.781 1 98.69 19 ILE B C 1
ATOM 1445 O O . ILE B 1 19 ? -5.02 -12.906 -15.32 1 98.69 19 ILE B O 1
ATOM 1449 N N . GLY B 1 20 ? -4.215 -11.859 -13.477 1 98.75 20 GLY B N 1
ATOM 1450 C CA . GLY B 1 20 ? -5.359 -12.211 -12.656 1 98.75 20 GLY B CA 1
ATOM 1451 C C . GLY B 1 20 ? -6.676 -11.688 -13.203 1 98.75 20 GLY B C 1
ATOM 1452 O O . GLY B 1 20 ? -7.664 -12.422 -13.273 1 98.75 20 GLY B O 1
ATOM 1453 N N . GLU B 1 21 ? -6.648 -10.453 -13.594 1 98.44 21 GLU B N 1
ATOM 1454 C CA . GLU B 1 21 ? -7.848 -9.844 -14.164 1 98.44 21 GLU B CA 1
ATOM 1455 C C . GLU B 1 21 ? -8.273 -10.547 -15.445 1 98.44 21 GLU B C 1
ATOM 1457 O O . GLU B 1 21 ? -9.453 -10.812 -15.656 1 98.44 21 GLU B O 1
ATOM 1462 N N . GLU B 1 22 ? -7.301 -10.828 -16.344 1 98.75 22 GLU B N 1
ATOM 1463 C CA . GLU B 1 22 ? -7.59 -11.477 -17.625 1 98.75 22 GLU B CA 1
ATOM 1464 C C . GLU B 1 22 ? -8.148 -12.883 -17.406 1 98.75 22 GLU B C 1
ATOM 1466 O O . GLU B 1 22 ? -9.07 -13.297 -18.109 1 98.75 22 GLU B O 1
ATOM 1471 N N . ILE B 1 23 ? -7.625 -13.602 -16.453 1 98.88 23 ILE B N 1
ATOM 1472 C CA . ILE B 1 23 ? -8.109 -14.945 -16.156 1 98.88 23 ILE B CA 1
ATOM 1473 C C . ILE B 1 23 ? -9.531 -14.867 -15.602 1 98.88 23 ILE B C 1
ATOM 1475 O O . ILE B 1 23 ? -10.414 -15.617 -16.031 1 98.88 23 ILE B O 1
ATOM 1479 N N . ALA B 1 24 ? -9.758 -13.961 -14.641 1 98.81 24 ALA B N 1
ATOM 1480 C CA . ALA B 1 24 ? -11.078 -13.82 -14.031 1 98.81 24 ALA B CA 1
ATOM 1481 C C . ALA B 1 24 ? -12.125 -13.461 -15.078 1 98.81 24 ALA B C 1
ATOM 1483 O O . ALA B 1 24 ? -13.242 -13.992 -15.062 1 98.81 24 ALA B O 1
ATOM 1484 N N . LYS B 1 25 ? -11.711 -12.578 -15.969 1 98.69 25 LYS B N 1
ATOM 1485 C CA . LYS B 1 25 ? -12.609 -12.195 -17.062 1 98.69 25 LYS B CA 1
ATOM 1486 C C . LYS B 1 25 ? -12.953 -13.391 -17.938 1 98.69 25 LYS B C 1
ATOM 1488 O O . LYS B 1 25 ? -14.117 -13.602 -18.281 1 98.69 25 LYS B O 1
ATOM 1493 N N . SER B 1 26 ? -11.984 -14.148 -18.297 1 98.5 26 SER B N 1
ATOM 1494 C CA . SER B 1 26 ? -12.18 -15.312 -19.156 1 98.5 26 SER B CA 1
ATOM 1495 C C . SER B 1 26 ? -13.07 -16.359 -18.484 1 98.5 26 SER B C 1
ATOM 1497 O O . SER B 1 26 ? -13.852 -17.031 -19.156 1 98.5 26 SER B O 1
ATOM 1499 N N . LEU B 1 27 ? -13 -16.469 -17.172 1 98.12 27 LEU B N 1
ATOM 1500 C CA . LEU B 1 27 ? -13.766 -17.453 -16.422 1 98.12 27 LEU B CA 1
ATOM 1501 C C . LEU B 1 27 ? -15.102 -16.891 -15.969 1 98.12 27 LEU B C 1
ATOM 1503 O O . LEU B 1 27 ? -15.93 -17.594 -15.406 1 98.12 27 LEU B O 1
ATOM 1507 N N . ASP B 1 28 ? -15.266 -15.586 -16.188 1 97.81 28 ASP B N 1
ATOM 1508 C CA . ASP B 1 28 ? -16.453 -14.875 -15.734 1 97.81 28 ASP B CA 1
ATOM 1509 C C . ASP B 1 28 ? -16.703 -15.109 -14.242 1 97.81 28 ASP B C 1
ATOM 1511 O O . ASP B 1 28 ? -17.781 -15.539 -13.844 1 97.81 28 ASP B O 1
ATOM 1515 N N . CYS B 1 29 ? -15.742 -14.844 -13.484 1 98.19 29 CYS B N 1
ATOM 1516 C CA . CYS B 1 29 ? -15.805 -15.062 -12.047 1 98.19 29 CYS B CA 1
ATOM 1517 C C . CYS B 1 29 ? -15.281 -13.844 -11.289 1 98.19 29 CYS B C 1
ATOM 1519 O O . CYS B 1 29 ? -14.695 -12.945 -11.891 1 98.19 29 CYS B O 1
ATOM 1521 N N . PRO B 1 30 ? -15.492 -13.734 -9.953 1 98.5 30 PRO B N 1
ATOM 1522 C CA . PRO B 1 30 ? -15.016 -12.594 -9.156 1 98.5 30 PRO B CA 1
ATOM 1523 C C . PRO B 1 30 ? -13.492 -12.508 -9.117 1 98.5 30 PRO B C 1
ATOM 1525 O O . PRO B 1 30 ? -12.812 -13.539 -9.117 1 98.5 30 PRO B O 1
ATOM 1528 N N . PHE B 1 31 ? -13.062 -11.273 -9.086 1 98.62 31 PHE B N 1
ATOM 1529 C CA . PHE B 1 31 ? -11.641 -10.953 -8.969 1 98.62 31 PHE B CA 1
ATOM 1530 C C . PHE B 1 31 ? -11.367 -10.164 -7.695 1 98.62 31 PHE B C 1
ATOM 1532 O O . PHE B 1 31 ? -12.094 -9.219 -7.375 1 98.62 31 PHE B O 1
ATOM 1539 N N . VAL B 1 32 ? -10.328 -10.617 -6.926 1 97.94 32 VAL B N 1
ATOM 1540 C CA . VAL B 1 32 ? -9.891 -9.906 -5.727 1 97.94 32 VAL B CA 1
ATOM 1541 C C . VAL B 1 32 ? -8.422 -9.492 -5.875 1 97.94 32 VAL B C 1
ATOM 1543 O O . VAL B 1 32 ? -7.559 -10.336 -6.129 1 97.94 32 VAL B O 1
ATOM 1546 N N . GLU B 1 33 ? -8.188 -8.234 -5.73 1 97.44 33 GLU B N 1
ATOM 1547 C CA . GLU B 1 33 ? -6.816 -7.738 -5.703 1 97.44 33 GLU B CA 1
ATOM 1548 C C . GLU B 1 33 ? -6.215 -7.855 -4.305 1 97.44 33 GLU B C 1
ATOM 1550 O O . GLU B 1 33 ? -6.5 -7.035 -3.43 1 97.44 33 GLU B O 1
ATOM 1555 N N . GLY B 1 34 ? -5.305 -8.742 -4.109 1 97.31 34 GLY B N 1
ATOM 1556 C CA . GLY B 1 34 ? -4.766 -9.031 -2.789 1 97.31 34 GLY B CA 1
ATOM 1557 C C . GLY B 1 34 ? -4.004 -7.867 -2.189 1 97.31 34 GLY B C 1
ATOM 1558 O O . GLY B 1 34 ? -4.027 -7.66 -0.973 1 97.31 34 GLY B O 1
ATOM 1559 N N . ASP B 1 35 ? -3.367 -7.109 -3.021 1 95.12 35 ASP B N 1
ATOM 1560 C CA . ASP B 1 35 ? -2.547 -6.008 -2.527 1 95.12 35 ASP B CA 1
ATOM 1561 C C . ASP B 1 35 ? -3.414 -4.902 -1.931 1 95.12 35 ASP B C 1
ATOM 1563 O O . ASP B 1 35 ? -2.938 -4.098 -1.127 1 95.12 35 ASP B O 1
ATOM 1567 N N . GLN B 1 36 ? -4.648 -4.848 -2.283 1 94.88 36 GLN B N 1
ATOM 1568 C CA . GLN B 1 36 ? -5.559 -3.846 -1.735 1 94.88 36 GLN B CA 1
ATOM 1569 C C . GLN B 1 36 ? -6.051 -4.25 -0.348 1 94.88 36 GLN B C 1
ATOM 1571 O O . GLN B 1 36 ? -6.742 -3.48 0.321 1 94.88 36 GLN B O 1
ATOM 1576 N N . LEU B 1 37 ? -5.652 -5.445 0.08 1 97.19 37 LEU B N 1
ATOM 1577 C CA . LEU B 1 37 ? -6.113 -5.953 1.368 1 97.19 37 LEU B CA 1
ATOM 1578 C C . LEU B 1 37 ? -5.035 -5.789 2.434 1 97.19 37 LEU B C 1
ATOM 1580 O O . LEU B 1 37 ? -5.234 -6.168 3.59 1 97.19 37 LEU B O 1
ATOM 1584 N N . HIS B 1 38 ? -3.854 -5.234 2.068 1 97.44 38 HIS B N 1
ATOM 1585 C CA . HIS B 1 38 ? -2.826 -4.973 3.07 1 97.44 38 HIS B CA 1
ATOM 1586 C C . HIS B 1 38 ? -3.355 -4.074 4.18 1 97.44 38 HIS B C 1
ATOM 1588 O O . HIS B 1 38 ? -4.062 -3.098 3.912 1 97.44 38 HIS B O 1
ATOM 1594 N N . PRO B 1 39 ? -2.984 -4.426 5.422 1 96.25 39 PRO B N 1
ATOM 1595 C CA . PRO B 1 39 ? -3.316 -3.484 6.496 1 96.25 39 PRO B CA 1
ATOM 1596 C C . PRO B 1 39 ? -2.52 -2.184 6.406 1 96.25 39 PRO B C 1
ATOM 1598 O O . PRO B 1 39 ? -1.509 -2.121 5.703 1 96.25 39 PRO B O 1
ATOM 1601 N N . GLN B 1 40 ? -2.883 -1.272 7.109 1 92.88 40 GLN B N 1
ATOM 1602 C CA . GLN B 1 40 ? -2.256 0.045 7.117 1 92.88 40 GLN B CA 1
ATOM 1603 C C . GLN B 1 40 ? -0.769 -0.056 7.449 1 92.88 40 GLN B C 1
ATOM 1605 O O . GLN B 1 40 ? 0.054 0.639 6.852 1 92.88 40 GLN B O 1
ATOM 1610 N N . SER B 1 41 ? -0.485 -0.914 8.438 1 94.56 41 SER B N 1
ATOM 1611 C CA . SER B 1 41 ? 0.904 -1.059 8.859 1 94.56 41 SER B CA 1
ATOM 1612 C C . SER B 1 41 ? 1.79 -1.505 7.699 1 94.56 41 SER B C 1
ATOM 1614 O O . SER B 1 41 ? 2.932 -1.056 7.574 1 94.56 41 SER B O 1
ATOM 1616 N N . ASN B 1 42 ? 1.257 -2.379 6.844 1 96.31 42 ASN B N 1
ATOM 1617 C CA . ASN B 1 42 ? 2.014 -2.832 5.68 1 96.31 42 ASN B CA 1
ATOM 1618 C C . ASN B 1 42 ? 2.223 -1.703 4.676 1 96.31 42 ASN B C 1
ATOM 1620 O O . ASN B 1 42 ? 3.324 -1.53 4.152 1 96.31 42 ASN B O 1
ATOM 1624 N N . VAL B 1 43 ? 1.198 -0.945 4.426 1 94.75 43 VAL B N 1
ATOM 1625 C CA . VAL B 1 43 ? 1.262 0.149 3.461 1 94.75 43 VAL B CA 1
ATOM 1626 C C . VAL B 1 43 ? 2.266 1.197 3.936 1 94.75 43 VAL B C 1
ATOM 1628 O O . VAL B 1 43 ? 3.053 1.717 3.141 1 94.75 43 VAL B O 1
ATOM 1631 N N . GLU B 1 44 ? 2.254 1.417 5.219 1 91.5 44 GLU B N 1
ATOM 1632 C CA . GLU B 1 44 ? 3.205 2.354 5.812 1 91.5 44 GLU B CA 1
ATOM 1633 C C . GLU B 1 44 ? 4.645 1.894 5.59 1 91.5 44 GLU B C 1
ATOM 1635 O O . GLU B 1 44 ? 5.496 2.68 5.172 1 91.5 44 GLU B O 1
ATOM 1640 N N . LYS B 1 45 ? 4.887 0.657 5.875 1 93.06 45 LYS B N 1
ATOM 1641 C CA . LYS B 1 45 ? 6.219 0.11 5.652 1 93.06 45 LYS B CA 1
ATOM 1642 C C . LYS B 1 45 ? 6.637 0.259 4.191 1 93.06 45 LYS B C 1
ATOM 1644 O O . LYS B 1 45 ? 7.715 0.782 3.896 1 93.06 45 LYS B O 1
ATOM 1649 N N . MET B 1 46 ? 5.773 -0.086 3.312 1 93.94 46 MET B N 1
ATOM 1650 C CA . MET B 1 46 ? 6.105 -0.057 1.892 1 93.94 46 MET B CA 1
ATOM 1651 C C . MET B 1 46 ? 6.332 1.374 1.415 1 93.94 46 MET B C 1
ATOM 1653 O O . MET B 1 46 ? 7.215 1.628 0.595 1 93.94 46 MET B O 1
ATOM 1657 N N . SER B 1 47 ? 5.578 2.303 1.979 1 91.81 47 SER B N 1
ATOM 1658 C CA . SER B 1 47 ? 5.734 3.705 1.606 1 91.81 47 SER B CA 1
ATOM 1659 C C . SER B 1 47 ? 7.094 4.242 2.041 1 91.81 47 SER B C 1
ATOM 1661 O O . SER B 1 47 ? 7.57 5.246 1.506 1 91.81 47 SER B O 1
ATOM 1663 N N . GLN B 1 48 ? 7.707 3.52 2.979 1 91.19 48 GLN B N 1
ATOM 1664 C CA . GLN B 1 48 ? 9.023 3.902 3.477 1 91.19 48 GLN B CA 1
ATOM 1665 C C . GLN B 1 48 ? 10.125 3.086 2.803 1 91.19 48 GLN B C 1
ATOM 1667 O O . GLN B 1 48 ? 11.312 3.275 3.09 1 91.19 48 GLN B O 1
ATOM 1672 N N . GLY B 1 49 ? 9.734 2.145 1.924 1 90.69 49 GLY B N 1
ATOM 1673 C CA . GLY B 1 49 ? 10.711 1.269 1.3 1 90.69 49 GLY B CA 1
ATOM 1674 C C . GLY B 1 49 ? 11.18 0.151 2.213 1 90.69 49 GLY B C 1
ATOM 1675 O O . GLY B 1 49 ? 12.273 -0.389 2.031 1 90.69 49 GLY B O 1
ATOM 1676 N N . ILE B 1 50 ? 10.414 -0.162 3.213 1 92.31 50 ILE B N 1
ATOM 1677 C CA . ILE B 1 50 ? 10.742 -1.232 4.148 1 92.31 50 ILE B CA 1
ATOM 1678 C C . ILE B 1 50 ? 10.062 -2.527 3.711 1 92.31 50 ILE B C 1
ATOM 1680 O O . ILE B 1 50 ? 8.836 -2.588 3.617 1 92.31 50 ILE B O 1
ATOM 1684 N N . PRO B 1 51 ? 10.891 -3.549 3.479 1 93.25 51 PRO B N 1
ATOM 1685 C CA . PRO B 1 51 ? 10.297 -4.832 3.094 1 93.25 51 PRO B CA 1
ATOM 1686 C C . PRO B 1 51 ? 9.43 -5.438 4.195 1 93.25 51 PRO B C 1
ATOM 1688 O O . PRO B 1 51 ? 9.719 -5.258 5.383 1 93.25 51 PRO B O 1
ATOM 1691 N N . LEU B 1 52 ? 8.438 -6.18 3.799 1 95.31 52 LEU B N 1
ATOM 1692 C CA . LEU B 1 52 ? 7.551 -6.848 4.746 1 95.31 52 LEU B CA 1
ATOM 1693 C C . LEU B 1 52 ? 8.195 -8.109 5.297 1 95.31 52 LEU B C 1
ATOM 1695 O O . LEU B 1 52 ? 8.875 -8.836 4.566 1 95.31 52 LEU B O 1
ATOM 1699 N N . THR B 1 53 ? 7.965 -8.422 6.559 1 94.94 53 THR B N 1
ATOM 1700 C CA . THR B 1 53 ? 8.422 -9.633 7.234 1 94.94 53 THR B CA 1
ATOM 1701 C C . THR B 1 53 ? 7.297 -10.656 7.32 1 94.94 53 THR B C 1
ATOM 1703 O O . THR B 1 53 ? 6.156 -10.367 6.949 1 94.94 53 THR B O 1
ATOM 1706 N N . ASP B 1 54 ? 7.613 -11.836 7.855 1 97.12 54 ASP B N 1
ATOM 1707 C CA . ASP B 1 54 ? 6.59 -12.852 8.07 1 97.12 54 ASP B CA 1
ATOM 1708 C C . ASP B 1 54 ? 5.477 -12.328 8.977 1 97.12 54 ASP B C 1
ATOM 1710 O O . ASP B 1 54 ? 4.293 -12.508 8.68 1 97.12 54 ASP B O 1
ATOM 1714 N N . ASP B 1 55 ? 5.871 -11.734 10.016 1 97.12 55 ASP B N 1
ATOM 1715 C CA . ASP B 1 55 ? 4.902 -11.234 10.984 1 97.12 55 ASP B CA 1
ATOM 1716 C C . ASP B 1 55 ? 3.953 -10.227 10.336 1 97.12 55 ASP B C 1
ATOM 1718 O O . ASP B 1 55 ? 2.777 -10.148 10.695 1 97.12 55 ASP B O 1
ATOM 1722 N N . ASP B 1 56 ? 4.445 -9.469 9.352 1 96.94 56 ASP B N 1
ATOM 1723 C CA . ASP B 1 56 ? 3.613 -8.5 8.648 1 96.94 56 ASP B CA 1
ATOM 1724 C C . ASP B 1 56 ? 2.602 -9.203 7.742 1 96.94 56 ASP B C 1
ATOM 1726 O O . ASP B 1 56 ? 1.55 -8.641 7.43 1 96.94 56 ASP B O 1
ATOM 1730 N N . ARG B 1 57 ? 2.916 -10.375 7.34 1 98.06 57 ARG B N 1
ATOM 1731 C CA . ARG B 1 57 ? 2.186 -10.992 6.238 1 98.06 57 ARG B CA 1
ATOM 1732 C C . ARG B 1 57 ? 1.058 -11.883 6.758 1 98.06 57 ARG B C 1
ATOM 1734 O O . ARG B 1 57 ? 0.055 -12.086 6.07 1 98.06 57 ARG B O 1
ATOM 1741 N N . TRP B 1 58 ? 1.145 -12.375 8.016 1 98.5 58 TRP B N 1
ATOM 1742 C CA . TRP B 1 58 ? 0.234 -13.422 8.461 1 98.5 58 TRP B CA 1
ATOM 1743 C C . TRP B 1 58 ? -1.216 -12.953 8.383 1 98.5 58 TRP B C 1
ATOM 1745 O O . TRP B 1 58 ? -2.045 -13.602 7.734 1 98.5 58 TRP B O 1
ATOM 1755 N N . GLY B 1 59 ? -1.479 -11.836 9.039 1 98.56 59 GLY B N 1
ATOM 1756 C CA . GLY B 1 59 ? -2.846 -11.344 9.031 1 98.56 59 GLY B CA 1
ATOM 1757 C C . GLY B 1 59 ? -3.357 -11.031 7.633 1 98.56 59 GLY B C 1
ATOM 1758 O O . GLY B 1 59 ? -4.516 -11.312 7.316 1 98.56 59 GLY B O 1
ATOM 1759 N N . TRP B 1 60 ? -2.541 -10.5 6.82 1 98.38 60 TRP B N 1
ATOM 1760 C CA . TRP B 1 60 ? -2.877 -10.164 5.441 1 98.38 60 TRP B CA 1
ATOM 1761 C C . TRP B 1 60 ? -3.174 -11.414 4.625 1 98.38 60 TRP B C 1
ATOM 1763 O O . TRP B 1 60 ? -4.148 -11.461 3.871 1 98.38 60 TRP B O 1
ATOM 1773 N N . LEU B 1 61 ? -2.371 -12.453 4.797 1 98.81 61 LEU B N 1
ATOM 1774 C CA . LEU B 1 61 ? -2.578 -13.719 4.105 1 98.81 61 LEU B CA 1
ATOM 1775 C C . LEU B 1 61 ? -3.914 -14.344 4.496 1 98.81 61 LEU B C 1
ATOM 1777 O O . LEU B 1 61 ? -4.617 -14.898 3.646 1 98.81 61 LEU B O 1
ATOM 1781 N N . GLU B 1 62 ? -4.242 -14.242 5.727 1 98.81 62 GLU B N 1
ATOM 1782 C CA . GLU B 1 62 ? -5.539 -14.742 6.176 1 98.81 62 GLU B CA 1
ATOM 1783 C C . GLU B 1 62 ? -6.684 -13.984 5.5 1 98.81 62 GLU B C 1
ATOM 1785 O O . GLU B 1 62 ? -7.672 -14.594 5.082 1 98.81 62 GLU B O 1
ATOM 1790 N N . GLU B 1 63 ? -6.477 -12.688 5.434 1 98.69 63 GLU B N 1
ATOM 1791 C CA . GLU B 1 63 ? -7.504 -11.875 4.797 1 98.69 63 GLU B CA 1
ATOM 1792 C C . GLU B 1 63 ? -7.66 -12.227 3.322 1 98.69 63 GLU B C 1
ATOM 1794 O O . GLU B 1 63 ? -8.781 -12.312 2.812 1 98.69 63 GLU B O 1
ATOM 1799 N N . VAL B 1 64 ? -6.602 -12.438 2.635 1 98.62 64 VAL B N 1
ATOM 1800 C CA . VAL B 1 64 ? -6.609 -12.828 1.229 1 98.62 64 VAL B CA 1
ATOM 1801 C C . VAL B 1 64 ? -7.371 -14.141 1.064 1 98.62 64 VAL B C 1
ATOM 1803 O O . VAL B 1 64 ? -8.227 -14.266 0.184 1 98.62 64 VAL B O 1
ATOM 1806 N N . ALA B 1 65 ? -7.082 -15.07 1.916 1 98.75 65 ALA B N 1
ATOM 1807 C CA . ALA B 1 65 ? -7.734 -16.375 1.873 1 98.75 65 ALA B CA 1
ATOM 1808 C C . ALA B 1 65 ? -9.234 -16.25 2.117 1 98.75 65 ALA B C 1
ATOM 1810 O O . ALA B 1 65 ? -10.039 -16.844 1.398 1 98.75 65 ALA B O 1
ATOM 1811 N N . GLN B 1 66 ? -9.57 -15.453 3.094 1 98.5 66 GLN B N 1
ATOM 1812 C CA . GLN B 1 66 ? -10.977 -15.281 3.459 1 98.5 66 GLN B CA 1
ATOM 1813 C C . GLN B 1 66 ? -11.758 -14.617 2.33 1 98.5 66 GLN B C 1
ATOM 1815 O O . GLN B 1 66 ? -12.836 -15.086 1.96 1 98.5 66 GLN B O 1
ATOM 1820 N N . GLU B 1 67 ? -11.195 -13.609 1.811 1 98.31 67 GLU B N 1
ATOM 1821 C CA . GLU B 1 67 ? -11.883 -12.891 0.745 1 98.31 67 GLU B CA 1
ATOM 1822 C C . GLU B 1 67 ? -12.008 -13.75 -0.51 1 98.31 67 GLU B C 1
ATOM 1824 O O . GLU B 1 67 ? -13.055 -13.773 -1.157 1 98.31 67 GLU B O 1
ATOM 1829 N N . GLY B 1 68 ? -10.938 -14.445 -0.877 1 98.12 68 GLY B N 1
ATOM 1830 C CA . GLY B 1 68 ? -11 -15.359 -2.008 1 98.12 68 GLY B CA 1
ATOM 1831 C C . GLY B 1 68 ? -12.062 -16.422 -1.856 1 98.12 68 GLY B C 1
ATOM 1832 O O . GLY B 1 68 ? -12.836 -16.672 -2.785 1 98.12 68 GLY B O 1
ATOM 1833 N N . SER B 1 69 ? -12.086 -17 -0.709 1 97.81 69 SER B N 1
ATOM 1834 C CA . SER B 1 69 ? -13.047 -18.062 -0.433 1 97.81 69 SER B CA 1
ATOM 1835 C C . SER B 1 69 ? -14.477 -17.531 -0.473 1 97.81 69 SER B C 1
ATOM 1837 O O . SER B 1 69 ? -15.367 -18.188 -1.039 1 97.81 69 SER B O 1
ATOM 1839 N N . LYS B 1 70 ? -14.68 -16.375 0.138 1 97.5 70 LYS B N 1
ATOM 1840 C CA . LYS B 1 70 ? -16 -15.773 0.149 1 97.5 70 LYS B CA 1
ATOM 1841 C C . LYS B 1 70 ? -16.5 -15.508 -1.27 1 97.5 70 LYS B C 1
ATOM 1843 O O . LYS B 1 70 ? -17.656 -15.805 -1.597 1 97.5 70 LYS B O 1
ATOM 1848 N N . ARG B 1 71 ? -15.641 -15.023 -2.08 1 97.44 71 ARG B N 1
ATOM 1849 C CA . ARG B 1 71 ? -16.016 -14.703 -3.453 1 97.44 71 ARG B CA 1
ATOM 1850 C C . ARG B 1 71 ? -16.297 -15.977 -4.254 1 97.44 71 ARG B C 1
ATOM 1852 O O . ARG B 1 71 ? -17.156 -15.984 -5.133 1 97.44 71 ARG B O 1
ATOM 1859 N N . ALA B 1 72 ? -15.539 -17 -3.984 1 97.25 72 ALA B N 1
ATOM 1860 C CA . ALA B 1 72 ? -15.711 -18.266 -4.695 1 97.25 72 ALA B CA 1
ATOM 1861 C C . ALA B 1 72 ? -17.062 -18.891 -4.383 1 97.25 72 ALA B C 1
ATOM 1863 O O . ALA B 1 72 ? -17.594 -19.672 -5.18 1 97.25 72 ALA B O 1
ATOM 1864 N N . GLU B 1 73 ? -17.594 -18.562 -3.244 1 95 73 GLU B N 1
ATOM 1865 C CA . GLU B 1 73 ? -18.875 -19.125 -2.854 1 95 73 GLU B CA 1
ATOM 1866 C C . GLU B 1 73 ? -19.984 -18.672 -3.807 1 95 73 GLU B C 1
ATOM 1868 O O . GLU B 1 73 ? -20.969 -19.391 -4.012 1 95 73 GLU B O 1
ATOM 1873 N N . THR B 1 74 ? -19.797 -17.594 -4.383 1 91.75 74 THR B N 1
ATOM 1874 C CA . THR B 1 74 ? -20.859 -17.031 -5.223 1 91.75 74 THR B CA 1
ATOM 1875 C C . THR B 1 74 ? -20.812 -17.656 -6.617 1 91.75 74 THR B C 1
ATOM 1877 O O . THR B 1 74 ? -21.844 -17.781 -7.273 1 91.75 74 THR B O 1
ATOM 1880 N N . SER B 1 75 ? -19.688 -18.094 -7.09 1 93.12 75 SER B N 1
ATOM 1881 C CA . SER B 1 75 ? -19.547 -18.516 -8.477 1 93.12 75 SER B CA 1
ATOM 1882 C C . SER B 1 75 ? -18.797 -19.844 -8.578 1 93.12 75 SER B C 1
ATOM 1884 O O . SER B 1 75 ? -18.453 -20.281 -9.672 1 93.12 75 SER B O 1
ATOM 1886 N N . SER B 1 76 ? -18.5 -20.438 -7.461 1 96.06 76 SER B N 1
ATOM 1887 C CA . SER B 1 76 ? -17.781 -21.703 -7.344 1 96.06 76 SER B CA 1
ATOM 1888 C C . SER B 1 76 ? -16.297 -21.5 -7.637 1 96.06 76 SER B C 1
ATOM 1890 O O . SER B 1 76 ? -15.492 -22.422 -7.441 1 96.06 76 SER B O 1
ATOM 1892 N N . ILE B 1 77 ? -15.906 -20.328 -8.203 1 98.25 77 ILE B N 1
ATOM 1893 C CA . ILE B 1 77 ? -14.508 -20.047 -8.484 1 98.25 77 ILE B CA 1
ATOM 1894 C C . ILE B 1 77 ? -14.242 -18.562 -8.336 1 98.25 77 ILE B C 1
ATOM 1896 O O . ILE B 1 77 ? -15.094 -17.734 -8.664 1 98.25 77 ILE B O 1
ATOM 1900 N N . SER B 1 78 ? -13.102 -18.172 -7.816 1 98.56 78 SER B N 1
ATOM 1901 C CA . SER B 1 78 ? -12.633 -16.797 -7.754 1 98.56 78 SER B CA 1
ATOM 1902 C C . SER B 1 78 ? -11.141 -16.719 -8.07 1 98.56 78 SER B C 1
ATOM 1904 O O . SER B 1 78 ? -10.422 -17.719 -7.996 1 98.56 78 SER B O 1
ATOM 1906 N N . VAL B 1 79 ? -10.711 -15.562 -8.547 1 98.88 79 VAL B N 1
ATOM 1907 C CA . VAL B 1 79 ? -9.297 -15.281 -8.773 1 98.88 79 VAL B CA 1
ATOM 1908 C C . VAL B 1 79 ? -8.812 -14.211 -7.805 1 98.88 79 VAL B C 1
ATOM 1910 O O . VAL B 1 79 ? -9.469 -13.172 -7.641 1 98.88 79 VAL B O 1
ATOM 1913 N N . VAL B 1 80 ? -7.719 -14.484 -7.109 1 98.81 80 VAL B N 1
ATOM 1914 C CA . VAL B 1 80 ? -7.113 -13.539 -6.176 1 98.81 80 VAL B CA 1
ATOM 1915 C C . VAL B 1 80 ? -5.633 -13.359 -6.512 1 98.81 80 VAL B C 1
ATOM 1917 O O . VAL B 1 80 ? -4.941 -14.336 -6.832 1 98.81 80 VAL B O 1
ATOM 1920 N N . THR B 1 81 ? -5.203 -12.141 -6.535 1 98.62 81 THR B N 1
ATOM 1921 C CA . THR B 1 81 ? -3.762 -11.945 -6.637 1 98.62 81 THR B CA 1
ATOM 1922 C C . THR B 1 81 ? -3.125 -11.906 -5.25 1 98.62 81 THR B C 1
ATOM 1924 O O . THR B 1 81 ? -3.707 -11.367 -4.309 1 98.62 81 THR B O 1
ATOM 1927 N N . CYS B 1 82 ? -1.971 -12.445 -5.129 1 98.56 82 CYS B N 1
ATOM 1928 C CA . CYS B 1 82 ? -1.188 -12.492 -3.9 1 98.56 82 CYS B CA 1
ATOM 1929 C C . CYS B 1 82 ? 0.244 -12.938 -4.18 1 98.56 82 CYS B C 1
ATOM 1931 O O . CYS B 1 82 ? 0.47 -13.875 -4.945 1 98.56 82 CYS B O 1
ATOM 1933 N N . SER B 1 83 ? 1.162 -12.297 -3.479 1 98.06 83 SER B N 1
ATOM 1934 C CA . SER B 1 83 ? 2.537 -12.727 -3.703 1 98.06 83 SER B CA 1
ATOM 1935 C C . SER B 1 83 ? 2.717 -14.203 -3.35 1 98.06 83 SER B C 1
ATOM 1937 O O . SER B 1 83 ? 3.23 -14.977 -4.152 1 98.06 83 SER B O 1
ATOM 1939 N N . ALA B 1 84 ? 2.277 -14.625 -2.115 1 98.38 84 ALA B N 1
ATOM 1940 C CA . ALA B 1 84 ? 2.283 -16.016 -1.676 1 98.38 84 ALA B CA 1
ATOM 1941 C C . ALA B 1 84 ? 3.672 -16.625 -1.812 1 98.38 84 ALA B C 1
ATOM 1943 O O . ALA B 1 84 ? 3.824 -17.719 -2.361 1 98.38 84 ALA B O 1
ATOM 1944 N N . LEU B 1 85 ? 4.688 -16.047 -1.233 1 98.62 85 LEU B N 1
ATOM 1945 C CA . LEU B 1 85 ? 6.086 -16.234 -1.594 1 98.62 85 LEU B CA 1
ATOM 1946 C C . LEU B 1 85 ? 6.625 -17.547 -1.015 1 98.62 85 LEU B C 1
ATOM 1948 O O . LEU B 1 85 ? 7.461 -18.203 -1.634 1 98.62 85 LEU B O 1
ATOM 1952 N N . LYS B 1 86 ? 6.16 -17.938 0.145 1 98.56 86 LYS B N 1
ATOM 1953 C CA . LYS B 1 86 ? 6.699 -19.125 0.804 1 98.56 86 LYS B CA 1
ATOM 1954 C C . LYS B 1 86 ? 5.66 -20.234 0.859 1 98.56 86 LYS B C 1
ATOM 1956 O O . LYS B 1 86 ? 4.457 -19.969 0.843 1 98.56 86 LYS B O 1
ATOM 1961 N N . GLN B 1 87 ? 6.188 -21.438 1.011 1 98.5 87 GLN B N 1
ATOM 1962 C CA . GLN B 1 87 ? 5.301 -22.578 1.185 1 98.5 87 GLN B CA 1
ATOM 1963 C C . GLN B 1 87 ? 4.438 -22.422 2.434 1 98.5 87 GLN B C 1
ATOM 1965 O O . GLN B 1 87 ? 3.238 -22.703 2.404 1 98.5 87 GLN B O 1
ATOM 1970 N N . VAL B 1 88 ? 5.039 -21.922 3.52 1 98.69 88 VAL B N 1
ATOM 1971 C CA . VAL B 1 88 ? 4.305 -21.797 4.773 1 98.69 88 VAL B CA 1
ATOM 1972 C C . VAL B 1 88 ? 3.166 -20.781 4.598 1 98.69 88 VAL B C 1
ATOM 1974 O O . VAL B 1 88 ? 2.111 -20.922 5.223 1 98.69 88 VAL B O 1
ATOM 1977 N N . TYR B 1 89 ? 3.361 -19.734 3.75 1 98.75 89 TYR B N 1
ATOM 1978 C CA . TYR B 1 89 ? 2.291 -18.797 3.438 1 98.75 89 TYR B CA 1
ATOM 1979 C C . TYR B 1 89 ? 1.15 -19.5 2.705 1 98.75 89 TYR B C 1
ATOM 1981 O O . TYR B 1 89 ? -0.021 -19.312 3.039 1 98.75 89 TYR B O 1
ATOM 1989 N N . ARG B 1 90 ? 1.451 -20.312 1.74 1 98.75 90 ARG B N 1
ATOM 1990 C CA . ARG B 1 90 ? 0.468 -21 0.917 1 98.75 90 ARG B CA 1
ATOM 1991 C C . ARG B 1 90 ? -0.278 -22.062 1.729 1 98.75 90 ARG B C 1
ATOM 1993 O O . ARG B 1 90 ? -1.471 -22.281 1.515 1 98.75 90 ARG B O 1
ATOM 2000 N N . ASP B 1 91 ? 0.451 -22.688 2.668 1 98.5 91 ASP B N 1
ATOM 2001 C CA . ASP B 1 91 ? -0.211 -23.594 3.596 1 98.5 91 ASP B CA 1
ATOM 2002 C C . ASP B 1 91 ? -1.265 -22.875 4.426 1 98.5 91 ASP B C 1
ATOM 2004 O O . ASP B 1 91 ? -2.365 -23.391 4.633 1 98.5 91 ASP B O 1
ATOM 2008 N N . LEU B 1 92 ? -0.905 -21.703 4.891 1 98.75 92 LEU B N 1
ATOM 2009 C CA . LEU B 1 92 ? -1.843 -20.906 5.676 1 98.75 92 LEU B CA 1
ATOM 2010 C C . LEU B 1 92 ? -3.064 -20.531 4.844 1 98.75 92 LEU B C 1
ATOM 2012 O O . LEU B 1 92 ? -4.199 -20.609 5.324 1 98.75 92 LEU B O 1
ATOM 2016 N N . ILE B 1 93 ? -2.828 -20.094 3.617 1 98.75 93 ILE B N 1
ATOM 2017 C CA . ILE B 1 93 ? -3.924 -19.688 2.744 1 98.75 93 ILE B CA 1
ATOM 2018 C C . ILE B 1 93 ? -4.895 -20.859 2.557 1 98.75 93 ILE B C 1
ATOM 2020 O O . ILE B 1 93 ? -6.109 -20.688 2.67 1 98.75 93 ILE B O 1
ATOM 2024 N N . GLN B 1 94 ? -4.379 -22.031 2.309 1 98.56 94 GLN B N 1
ATOM 2025 C CA . GLN B 1 94 ? -5.234 -23.203 2.162 1 98.56 94 GLN B CA 1
ATOM 2026 C C . GLN B 1 94 ? -5.992 -23.5 3.451 1 98.56 94 GLN B C 1
ATOM 2028 O O . GLN B 1 94 ? -7.188 -23.797 3.418 1 98.56 94 GLN B O 1
ATOM 2033 N N . LYS B 1 95 ? -5.277 -23.438 4.543 1 98.56 95 LYS B N 1
ATOM 2034 C CA . LYS B 1 95 ? -5.891 -23.734 5.836 1 98.56 95 LYS B CA 1
ATOM 2035 C C . LYS B 1 95 ? -7.07 -22.812 6.109 1 98.56 95 LYS B C 1
ATOM 2037 O O . LYS B 1 95 ? -8.125 -23.266 6.57 1 98.56 95 LYS B O 1
ATOM 2042 N N . VAL B 1 96 ? -6.902 -21.562 5.855 1 98.56 96 VAL B N 1
ATOM 2043 C CA . VAL B 1 96 ? -7.922 -20.562 6.141 1 98.56 96 VAL B CA 1
ATOM 2044 C C . VAL B 1 96 ? -9.062 -20.688 5.133 1 98.56 96 VAL B C 1
ATOM 2046 O O . VAL B 1 96 ? -10.234 -20.562 5.492 1 98.56 96 VAL B O 1
ATOM 2049 N N . ALA B 1 97 ? -8.688 -20.875 3.85 1 97.44 97 ALA B 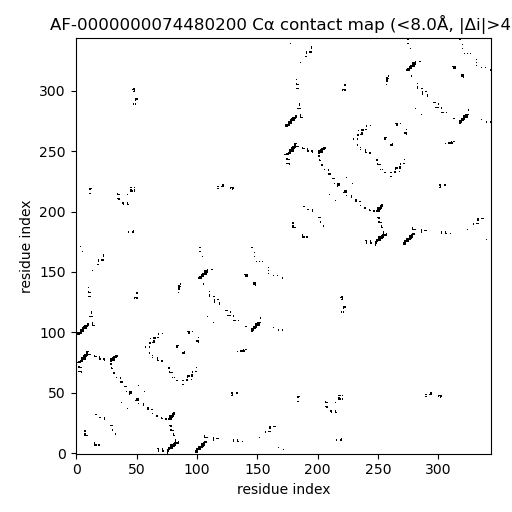N 1
ATOM 2050 C CA . ALA B 1 97 ? -9.703 -21.125 2.826 1 97.44 97 ALA B CA 1
ATOM 2051 C C . ALA B 1 97 ? -10.211 -22.562 2.893 1 97.44 97 ALA B C 1
ATOM 2053 O O . ALA B 1 97 ? -10.195 -23.281 1.894 1 97.44 97 ALA B O 1
ATOM 2054 N N . ASN B 1 98 ? -10.758 -22.984 3.91 1 91 98 ASN B N 1
ATOM 2055 C CA . ASN B 1 98 ? -11.016 -24.391 4.195 1 91 98 ASN B CA 1
ATOM 2056 C C . ASN B 1 98 ? -12.234 -24.906 3.441 1 91 98 ASN B C 1
ATOM 2058 O O . ASN B 1 98 ? -12.422 -26.109 3.305 1 91 98 ASN B O 1
ATOM 2062 N N . ASN B 1 99 ? -12.961 -24.094 2.877 1 92.06 99 ASN B N 1
ATOM 2063 C CA . ASN B 1 99 ? -14.125 -24.531 2.113 1 92.06 99 ASN B CA 1
ATOM 2064 C C . ASN B 1 99 ? -13.859 -24.469 0.611 1 92.06 99 ASN B C 1
ATOM 2066 O O . ASN B 1 99 ? -14.797 -24.516 -0.189 1 92.06 99 ASN B O 1
ATOM 2070 N N . ALA B 1 100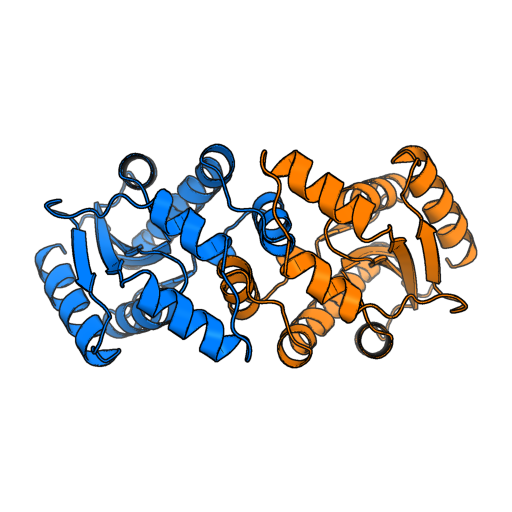 ? -12.609 -24.297 0.261 1 96.38 100 ALA B N 1
ATOM 2071 C CA . ALA B 1 100 ? -12.25 -24.188 -1.149 1 96.38 100 ALA B CA 1
ATOM 2072 C C . ALA B 1 100 ? -10.906 -24.859 -1.428 1 96.38 100 ALA B C 1
ATOM 2074 O O . ALA B 1 100 ? -10.062 -24.953 -0.538 1 96.38 100 ALA B O 1
ATOM 2075 N N . ASN B 1 101 ? -10.773 -25.375 -2.574 1 97.44 101 ASN B N 1
ATOM 2076 C CA . ASN B 1 101 ? -9.469 -25.797 -3.084 1 97.44 101 ASN B CA 1
ATOM 2077 C C . ASN B 1 101 ? -8.664 -24.594 -3.602 1 97.44 101 ASN B C 1
ATOM 2079 O O . ASN B 1 101 ? -9.164 -23.828 -4.422 1 97.44 101 ASN B O 1
ATOM 2083 N N . VAL B 1 102 ? -7.492 -24.453 -3.104 1 98.69 102 VAL B N 1
ATOM 2084 C CA . VAL B 1 102 ? -6.664 -23.344 -3.549 1 98.69 102 VAL B CA 1
ATOM 2085 C C . VAL B 1 102 ? -5.621 -23.828 -4.547 1 98.69 102 VAL B C 1
ATOM 2087 O O . VAL B 1 102 ? -4.887 -24.781 -4.266 1 98.69 102 VAL B O 1
ATOM 2090 N N . ILE B 1 103 ? -5.613 -23.188 -5.695 1 98.81 103 ILE B N 1
ATOM 2091 C CA . ILE B 1 103 ? -4.594 -23.516 -6.691 1 98.81 103 ILE B CA 1
ATOM 2092 C C . ILE B 1 103 ? -3.855 -22.25 -7.102 1 98.81 103 ILE B C 1
ATOM 2094 O O . ILE B 1 103 ? -4.344 -21.141 -6.887 1 98.81 103 ILE B O 1
ATOM 2098 N N . TYR B 1 104 ? -2.646 -22.469 -7.715 1 98.88 104 TYR B N 1
ATOM 2099 C CA . TYR B 1 104 ? -1.765 -21.328 -7.961 1 98.88 104 TYR B CA 1
ATOM 2100 C C . TYR B 1 104 ? -1.331 -21.281 -9.422 1 98.88 104 TYR B C 1
ATOM 2102 O O . TYR B 1 104 ? -0.893 -22.281 -9.977 1 98.88 104 TYR B O 1
ATOM 2110 N N . VAL B 1 105 ? -1.565 -20.172 -10.039 1 98.88 105 VAL B N 1
ATOM 2111 C CA . VAL B 1 105 ? -0.814 -19.75 -11.211 1 98.88 105 VAL B CA 1
ATOM 2112 C C . VAL B 1 105 ? 0.306 -18.797 -10.789 1 98.88 105 VAL B C 1
ATOM 2114 O O . VAL B 1 105 ? 0.068 -17.609 -10.555 1 98.88 105 VAL B O 1
ATOM 2117 N N . PHE B 1 106 ? 1.508 -19.344 -10.719 1 98.94 106 PHE B N 1
ATOM 2118 C CA . PHE B 1 106 ? 2.602 -18.641 -10.07 1 98.94 106 PHE B CA 1
ATOM 2119 C C . PHE B 1 106 ? 3.562 -18.062 -11.094 1 98.94 106 PHE B C 1
ATOM 2121 O O . PHE B 1 106 ? 4.246 -18.797 -11.805 1 98.94 106 PHE B O 1
ATOM 2128 N N . LEU B 1 107 ? 3.58 -16.75 -11.109 1 98.88 107 LEU B N 1
ATOM 2129 C CA . LEU B 1 107 ? 4.383 -16.031 -12.102 1 98.88 107 LEU B CA 1
ATOM 2130 C C . LEU B 1 107 ? 5.766 -15.711 -11.539 1 98.88 107 LEU B C 1
ATOM 2132 O O . LEU B 1 107 ? 5.898 -15.312 -10.383 1 98.88 107 LEU B O 1
ATOM 2136 N N . TYR B 1 108 ? 6.785 -15.945 -12.344 1 98.31 108 TYR B N 1
ATOM 2137 C CA . TYR B 1 108 ? 8.125 -15.602 -11.891 1 98.31 108 TYR B CA 1
ATOM 2138 C C . TYR B 1 108 ? 8.992 -15.109 -13.039 1 98.31 108 TYR B C 1
ATOM 2140 O O . TYR B 1 108 ? 8.633 -15.281 -14.211 1 98.31 108 TYR B O 1
ATOM 2148 N N . ALA B 1 109 ? 10.023 -14.352 -12.781 1 97.94 109 ALA B N 1
ATOM 2149 C CA . ALA B 1 109 ? 11.047 -13.852 -13.688 1 97.94 109 ALA B CA 1
ATOM 2150 C C . ALA B 1 109 ? 12.383 -13.695 -12.969 1 97.94 109 ALA B C 1
ATOM 2152 O O . ALA B 1 109 ? 12.453 -13.797 -11.742 1 97.94 109 ALA B O 1
ATOM 2153 N N . SER B 1 110 ? 13.383 -13.484 -13.773 1 96.75 110 SER B N 1
ATOM 2154 C CA . SER B 1 110 ? 14.703 -13.266 -13.195 1 96.75 110 SER B CA 1
ATOM 2155 C C . SER B 1 110 ? 14.781 -11.914 -12.492 1 96.75 110 SER B C 1
ATOM 2157 O O . SER B 1 110 ? 13.992 -11.008 -12.781 1 96.75 110 SER B O 1
ATOM 2159 N N . LYS B 1 111 ? 15.734 -11.883 -11.484 1 94.81 111 LYS B N 1
ATOM 2160 C CA . LYS B 1 111 ? 16 -10.617 -10.812 1 94.81 111 LYS B CA 1
ATOM 2161 C C . LYS B 1 111 ? 16.297 -9.516 -11.82 1 94.81 111 LYS B C 1
ATOM 2163 O O . LYS B 1 111 ? 15.773 -8.398 -11.703 1 94.81 111 LYS B O 1
ATOM 2168 N N . GLU B 1 112 ? 17.109 -9.852 -12.781 1 94 112 GLU B N 1
ATOM 2169 C CA . GLU B 1 112 ? 17.484 -8.891 -13.812 1 94 112 GLU B CA 1
ATOM 2170 C C . GLU B 1 112 ? 16.266 -8.359 -14.555 1 94 112 GLU B C 1
ATOM 2172 O O . GLU B 1 112 ? 16.125 -7.148 -14.742 1 94 112 GLU B O 1
ATOM 2177 N N . GLU B 1 113 ? 15.383 -9.203 -14.898 1 94.75 113 GLU B N 1
ATOM 2178 C CA . GLU B 1 113 ? 14.172 -8.82 -15.617 1 94.75 113 GLU B CA 1
ATOM 2179 C C . GLU B 1 113 ? 13.258 -7.957 -14.75 1 94.75 113 GLU B C 1
ATOM 2181 O O . GLU B 1 113 ? 12.719 -6.953 -15.211 1 94.75 113 GLU B O 1
ATOM 2186 N N . LEU B 1 114 ? 13.062 -8.328 -13.5 1 94.19 114 LEU B N 1
ATOM 2187 C CA . LEU B 1 114 ? 12.188 -7.59 -12.602 1 94.19 114 LEU B CA 1
ATOM 2188 C C . LEU B 1 114 ? 12.734 -6.188 -12.336 1 94.19 114 LEU B C 1
ATOM 2190 O O . LEU B 1 114 ? 11.969 -5.219 -12.305 1 94.19 114 LEU B O 1
ATOM 2194 N N . ILE B 1 115 ? 14.023 -6.09 -12.195 1 89.62 115 ILE B N 1
ATOM 2195 C CA . ILE B 1 115 ? 14.672 -4.801 -11.977 1 89.62 115 ILE B CA 1
ATOM 2196 C C . ILE B 1 115 ? 14.531 -3.938 -13.234 1 89.62 115 ILE B C 1
ATOM 2198 O O . ILE B 1 115 ? 14.25 -2.74 -13.141 1 89.62 115 ILE B O 1
ATOM 2202 N N . LYS B 1 116 ? 14.711 -4.578 -14.359 1 90.12 116 LYS B N 1
ATOM 2203 C CA . LYS B 1 116 ? 14.539 -3.869 -15.625 1 90.12 116 LYS B CA 1
ATOM 2204 C C . LYS B 1 116 ? 13.125 -3.295 -15.742 1 90.12 116 LYS B C 1
ATOM 2206 O O . LYS B 1 116 ? 12.953 -2.135 -16.125 1 90.12 116 LYS B O 1
ATOM 2211 N N . ARG B 1 117 ? 12.148 -4.074 -15.406 1 87.81 117 ARG B N 1
ATOM 2212 C CA . ARG B 1 117 ? 10.758 -3.639 -15.461 1 87.81 117 ARG B CA 1
ATOM 2213 C C . ARG B 1 117 ? 10.508 -2.48 -14.5 1 87.81 117 ARG B C 1
ATOM 2215 O O . ARG B 1 117 ? 9.812 -1.523 -14.836 1 87.81 117 ARG B O 1
ATOM 2222 N N . THR B 1 118 ? 11.07 -2.613 -13.297 1 85.94 118 THR B N 1
ATOM 2223 C CA . THR B 1 118 ? 10.922 -1.583 -12.273 1 85.94 118 THR B CA 1
ATOM 2224 C C . THR B 1 118 ? 11.578 -0.278 -12.727 1 85.94 118 THR B C 1
ATOM 2226 O O . THR B 1 118 ? 10.992 0.798 -12.57 1 85.94 118 THR B O 1
ATOM 2229 N N . ASN B 1 119 ? 12.719 -0.393 -13.336 1 86.81 119 ASN B N 1
ATOM 2230 C CA . ASN B 1 119 ? 13.445 0.783 -13.805 1 86.81 119 ASN B CA 1
ATOM 2231 C C . ASN B 1 119 ? 12.719 1.456 -14.969 1 86.81 119 ASN B C 1
ATOM 2233 O O . ASN B 1 119 ? 12.711 2.684 -15.078 1 86.81 119 ASN B O 1
ATOM 2237 N N . ALA B 1 120 ? 12.109 0.678 -15.766 1 83.81 120 ALA B N 1
ATOM 2238 C CA . ALA B 1 120 ? 11.359 1.209 -16.891 1 83.81 120 ALA B CA 1
ATOM 2239 C C . ALA B 1 120 ? 10.172 2.037 -16.422 1 83.81 120 ALA B C 1
ATOM 2241 O O . ALA B 1 120 ? 9.812 3.035 -17.062 1 83.81 120 ALA B O 1
ATOM 2242 N N . ARG B 1 121 ? 9.719 1.77 -15.289 1 80.19 121 ARG B N 1
ATOM 2243 C CA . ARG B 1 121 ? 8.547 2.457 -14.75 1 80.19 121 ARG B CA 1
ATOM 2244 C C . ARG B 1 121 ? 8.953 3.695 -13.961 1 80.19 121 ARG B C 1
ATOM 2246 O O . ARG B 1 121 ? 8.188 4.656 -13.867 1 80.19 121 ARG B O 1
ATOM 2253 N N . SER B 1 122 ? 10.109 3.652 -13.391 1 77.06 122 SER B N 1
ATOM 2254 C CA . SER B 1 122 ? 10.547 4.73 -12.516 1 77.06 122 SER B CA 1
ATOM 2255 C C . SER B 1 122 ? 11.305 5.801 -13.289 1 77.06 122 SER B C 1
ATOM 2257 O O . SER B 1 122 ? 11.445 6.934 -12.812 1 77.06 122 SER B O 1
ATOM 2259 N N . GLY B 1 123 ? 11.812 5.512 -14.461 1 75.12 123 GLY B N 1
ATOM 2260 C CA . GLY B 1 123 ? 12.578 6.441 -15.273 1 75.12 123 GLY B CA 1
ATOM 2261 C C . GLY B 1 123 ? 14.039 6.527 -14.875 1 75.12 123 GLY B C 1
ATOM 2262 O O . GLY B 1 123 ? 14.797 7.312 -15.445 1 75.12 123 GLY B O 1
ATOM 2263 N N . HIS B 1 124 ? 14.5 5.785 -13.812 1 73.44 124 HIS B N 1
ATOM 2264 C CA . HIS B 1 124 ? 15.898 5.785 -13.414 1 73.44 124 HIS B CA 1
ATOM 2265 C C . HIS B 1 124 ? 16.328 4.422 -12.883 1 73.44 124 HIS B C 1
ATOM 2267 O O . HIS B 1 124 ? 15.477 3.621 -12.469 1 73.44 124 HIS B O 1
ATOM 2273 N N . PHE B 1 125 ? 17.672 4.215 -13.125 1 68.94 125 PHE B N 1
ATOM 2274 C CA . PHE B 1 125 ? 18.234 2.967 -12.633 1 68.94 125 PHE B CA 1
ATOM 2275 C C . PHE B 1 125 ? 18.328 2.979 -11.109 1 68.94 125 PHE B C 1
ATOM 2277 O O . PHE B 1 125 ? 18.953 3.865 -10.523 1 68.94 125 PHE B O 1
ATOM 2284 N N . MET B 1 126 ? 17.531 2.145 -10.539 1 71.56 126 MET B N 1
ATOM 2285 C CA . MET B 1 126 ? 17.594 2.008 -9.086 1 71.56 126 MET B CA 1
ATOM 2286 C C . MET B 1 126 ? 17.672 0.539 -8.68 1 71.56 126 MET B C 1
ATOM 2288 O O . MET B 1 126 ? 17.219 -0.339 -9.414 1 71.56 126 MET B O 1
ATOM 2292 N N . LYS B 1 127 ? 18.625 0.354 -7.758 1 73.12 127 LYS B N 1
ATOM 2293 C CA . LYS B 1 127 ? 18.5 -0.93 -7.07 1 73.12 127 LYS B CA 1
ATOM 2294 C C . LYS B 1 127 ? 17.25 -0.975 -6.199 1 73.12 127 LYS B C 1
ATOM 2296 O O . LYS B 1 127 ? 16.953 -0.02 -5.477 1 73.12 127 LYS B O 1
ATOM 2301 N N . SER B 1 128 ? 16.406 -2.008 -6.469 1 79.62 128 SER B N 1
ATOM 2302 C CA . SER B 1 128 ? 15.188 -2.064 -5.66 1 79.62 128 SER B CA 1
ATOM 2303 C C . SER B 1 128 ? 15.336 -3.055 -4.508 1 79.62 128 SER B C 1
ATOM 2305 O O . SER B 1 128 ? 15.297 -4.27 -4.719 1 79.62 128 SER B O 1
ATOM 2307 N N . THR B 1 129 ? 15.5 -2.52 -3.326 1 86.12 129 THR B N 1
ATOM 2308 C CA . THR B 1 129 ? 15.57 -3.314 -2.105 1 86.12 129 THR B CA 1
ATOM 2309 C C . THR B 1 129 ? 14.281 -4.117 -1.908 1 86.12 129 THR B C 1
ATOM 2311 O O . THR B 1 129 ? 14.32 -5.23 -1.384 1 86.12 129 THR B O 1
ATOM 2314 N N . MET B 1 130 ? 13.25 -3.572 -2.428 1 91.12 130 MET B N 1
ATOM 2315 C CA . MET B 1 130 ? 11.961 -4.234 -2.258 1 91.12 130 MET B CA 1
ATOM 2316 C C . MET B 1 130 ? 11.891 -5.508 -3.096 1 91.12 130 MET B C 1
ATOM 2318 O O . MET B 1 130 ? 11.539 -6.57 -2.586 1 91.12 130 MET B O 1
ATOM 2322 N N . ILE B 1 131 ? 12.281 -5.434 -4.332 1 92.25 131 ILE B N 1
ATOM 2323 C CA . ILE B 1 131 ? 12.266 -6.582 -5.23 1 92.25 131 ILE B CA 1
ATOM 2324 C C . ILE B 1 131 ? 13.258 -7.633 -4.738 1 92.25 131 ILE B C 1
ATOM 2326 O O . ILE B 1 131 ? 12.93 -8.82 -4.684 1 92.25 131 ILE B O 1
ATOM 2330 N N . GLU B 1 132 ? 14.398 -7.195 -4.309 1 91.81 132 GLU B N 1
ATOM 2331 C CA . GLU B 1 132 ? 15.422 -8.117 -3.816 1 91.81 132 GLU B CA 1
ATOM 2332 C C . GLU B 1 132 ? 14.938 -8.875 -2.586 1 91.81 132 GLU B C 1
ATOM 2334 O O . GLU B 1 132 ? 15.148 -10.078 -2.469 1 91.81 132 GLU B O 1
ATOM 2339 N N . SER B 1 133 ? 14.28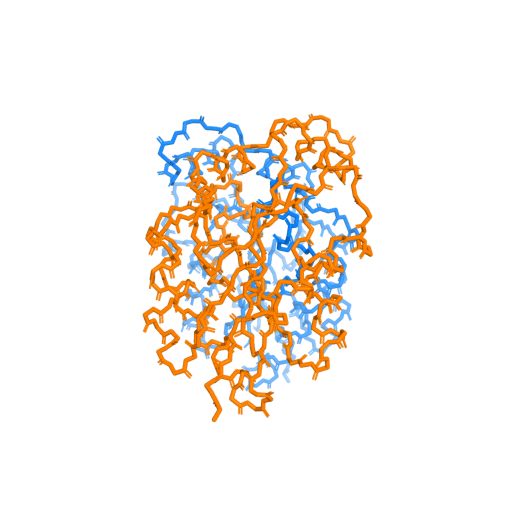1 -8.164 -1.732 1 92.56 133 SER B N 1
ATOM 2340 C CA . SER B 1 133 ? 13.758 -8.789 -0.524 1 92.56 133 SER B CA 1
ATOM 2341 C C . SER B 1 133 ? 12.703 -9.844 -0.861 1 92.56 133 SER B C 1
ATOM 2343 O O . SER B 1 133 ? 12.664 -10.914 -0.242 1 92.56 133 SER B O 1
ATOM 2345 N N . GLN B 1 134 ? 11.867 -9.586 -1.797 1 94.69 134 GLN B N 1
ATOM 2346 C CA . GLN B 1 134 ? 10.867 -10.562 -2.211 1 94.69 134 GLN B CA 1
ATOM 2347 C C . GLN B 1 134 ? 11.523 -11.797 -2.826 1 94.69 134 GLN B C 1
ATOM 2349 O O . GLN B 1 134 ? 11.117 -12.93 -2.541 1 94.69 134 GLN B O 1
ATOM 2354 N N . LEU B 1 135 ? 12.508 -11.555 -3.605 1 96.31 135 LEU B N 1
ATOM 2355 C CA . LEU B 1 135 ? 13.203 -12.672 -4.25 1 96.31 135 LEU B CA 1
ATOM 2356 C C . LEU B 1 135 ? 13.922 -13.531 -3.221 1 96.31 135 LEU B C 1
ATOM 2358 O O . LEU B 1 135 ? 13.938 -14.758 -3.33 1 96.31 135 LEU B O 1
ATOM 2362 N N . ASP B 1 136 ? 14.445 -12.891 -2.217 1 95.12 136 ASP B N 1
ATOM 2363 C CA . ASP B 1 136 ? 15.125 -13.609 -1.139 1 95.12 136 ASP B CA 1
ATOM 2364 C C . ASP B 1 136 ? 14.141 -14.453 -0.339 1 95.12 136 ASP B C 1
ATOM 2366 O O . ASP B 1 136 ? 14.516 -15.492 0.22 1 95.12 136 ASP B O 1
ATOM 2370 N N . THR B 1 137 ? 12.93 -14.039 -0.299 1 96.31 137 THR B N 1
ATOM 2371 C CA . THR B 1 137 ? 11.883 -14.711 0.461 1 96.31 137 THR B CA 1
ATOM 2372 C C . THR B 1 137 ? 11.242 -15.82 -0.364 1 96.31 137 THR B C 1
ATOM 2374 O O . THR B 1 137 ? 10.672 -16.766 0.192 1 96.31 137 THR B O 1
ATOM 2377 N N . LEU B 1 138 ? 11.391 -15.859 -1.615 1 97.88 138 LEU B N 1
ATOM 2378 C CA . LEU B 1 138 ? 10.633 -16.672 -2.564 1 97.88 138 LEU B CA 1
ATOM 2379 C C . LEU B 1 138 ? 11.07 -18.125 -2.516 1 97.88 138 LEU B C 1
ATOM 2381 O O . LEU B 1 138 ? 12.258 -18.422 -2.621 1 97.88 138 LEU B O 1
ATOM 2385 N N . GLU B 1 139 ? 10.148 -18.953 -2.215 1 98.38 139 GLU B N 1
ATOM 2386 C CA . GLU B 1 139 ? 10.211 -20.391 -2.443 1 98.38 139 GLU B CA 1
ATOM 2387 C C . GLU B 1 139 ? 9.289 -20.812 -3.582 1 98.38 139 GLU B C 1
ATOM 2389 O O . GLU B 1 139 ? 8.094 -21.031 -3.369 1 98.38 139 GLU B O 1
ATOM 2394 N N . LEU B 1 140 ? 9.844 -20.875 -4.789 1 98.06 140 LEU B N 1
ATOM 2395 C CA . LEU B 1 140 ? 9.023 -21.188 -5.953 1 98.06 140 LEU B CA 1
ATOM 2396 C C . LEU B 1 140 ? 8.328 -22.531 -5.762 1 98.06 140 LEU B C 1
ATOM 2398 O O . LEU B 1 140 ? 8.961 -23.516 -5.375 1 98.06 140 LEU B O 1
ATOM 2402 N N . PRO B 1 141 ? 7.043 -22.609 -5.988 1 98 141 PRO B N 1
ATOM 2403 C CA . PRO B 1 141 ? 6.324 -23.859 -5.734 1 98 141 PRO B CA 1
ATOM 2404 C C . PRO B 1 141 ? 6.414 -24.844 -6.902 1 98 141 PRO B C 1
ATOM 2406 O O . PRO B 1 141 ? 5.402 -25.422 -7.309 1 98 141 PRO B O 1
ATOM 2409 N N . THR B 1 142 ? 7.637 -25.047 -7.273 1 94.12 142 THR B N 1
ATOM 2410 C CA . THR B 1 142 ? 7.859 -26.031 -8.32 1 94.12 142 THR B CA 1
ATOM 2411 C C . THR B 1 142 ? 7.562 -27.453 -7.816 1 94.12 142 THR B C 1
ATOM 2413 O O . THR B 1 142 ? 7.902 -27.781 -6.68 1 94.12 142 THR B O 1
ATOM 2416 N N . GLY B 1 143 ? 6.859 -28.219 -8.516 1 90.94 143 GLY B N 1
ATOM 2417 C CA . GLY B 1 143 ? 6.605 -29.609 -8.156 1 90.94 143 GLY B CA 1
ATOM 2418 C C . GLY B 1 143 ? 5.32 -29.797 -7.371 1 90.94 143 GLY B C 1
ATOM 2419 O O . GLY B 1 143 ? 4.906 -30.922 -7.109 1 90.94 143 GLY B O 1
ATOM 2420 N N . ASN B 1 144 ? 4.773 -28.719 -6.848 1 95.19 144 ASN B N 1
ATOM 2421 C CA . ASN B 1 144 ? 3.479 -28.812 -6.188 1 95.19 144 ASN B CA 1
ATOM 2422 C C . ASN B 1 144 ? 2.361 -29.109 -7.184 1 95.19 144 ASN B C 1
ATOM 2424 O O . ASN B 1 144 ? 2.234 -28.422 -8.203 1 95.19 144 ASN B O 1
ATOM 2428 N N . ASP B 1 145 ? 1.561 -30.062 -6.875 1 96.38 145 ASP B N 1
ATOM 2429 C CA . ASP B 1 145 ? 0.496 -30.484 -7.777 1 96.38 145 ASP B CA 1
ATOM 2430 C C . ASP B 1 145 ? -0.538 -29.375 -7.973 1 96.38 145 ASP B C 1
ATOM 2432 O O . ASP B 1 145 ? -1.192 -29.312 -9.016 1 96.38 145 ASP B O 1
ATOM 2436 N N . ASN B 1 146 ? -0.669 -28.5 -7.078 1 98.25 146 ASN B N 1
ATOM 2437 C CA . ASN B 1 146 ? -1.704 -27.469 -7.152 1 98.25 146 ASN B CA 1
ATOM 2438 C C . ASN B 1 146 ? -1.145 -26.141 -7.664 1 98.25 146 ASN B C 1
ATOM 2440 O O . ASN B 1 146 ? -1.78 -25.109 -7.52 1 98.25 146 ASN B O 1
ATOM 2444 N N . ALA B 1 147 ? 0.072 -26.156 -8.234 1 98.75 147 ALA B N 1
ATOM 2445 C CA . ALA B 1 147 ? 0.67 -24.906 -8.695 1 98.75 147 ALA B CA 1
ATOM 2446 C C . ALA B 1 147 ? 1.3 -25.078 -10.078 1 98.75 147 ALA B C 1
ATOM 2448 O O . ALA B 1 147 ? 1.953 -26.094 -10.344 1 98.75 147 ALA B O 1
ATOM 2449 N N . LEU B 1 148 ? 1.021 -24.156 -10.93 1 98.75 148 LEU B N 1
ATOM 2450 C CA . LEU B 1 148 ? 1.734 -24 -12.188 1 98.75 148 LEU B CA 1
ATOM 2451 C C . LEU B 1 148 ? 2.664 -22.797 -12.156 1 98.75 148 LEU B C 1
ATOM 2453 O O . LEU B 1 148 ? 2.213 -21.672 -11.961 1 98.75 148 LEU B O 1
ATOM 2457 N N . CYS B 1 149 ? 3.906 -23.031 -12.289 1 98.75 149 CYS B N 1
ATOM 2458 C CA . CYS B 1 149 ? 4.867 -21.938 -12.359 1 98.75 149 CYS B CA 1
ATOM 2459 C C . CYS B 1 149 ? 5.09 -21.5 -13.805 1 98.75 149 CYS B C 1
ATOM 2461 O O . CYS B 1 149 ? 5.391 -22.328 -14.672 1 98.75 149 CYS B O 1
ATOM 2463 N N . ILE B 1 150 ? 4.91 -20.219 -14.07 1 98.69 150 ILE B N 1
ATOM 2464 C CA . ILE B 1 150 ? 5.074 -19.688 -15.422 1 98.69 150 ILE B CA 1
ATOM 2465 C C . ILE B 1 150 ? 6.176 -18.625 -15.43 1 98.69 150 ILE B C 1
ATOM 2467 O O . ILE B 1 150 ? 6.07 -17.609 -14.75 1 98.69 150 ILE B O 1
ATOM 2471 N N . ASP B 1 151 ? 7.207 -18.844 -16.156 1 98.56 151 ASP B N 1
ATOM 2472 C CA . ASP B 1 151 ? 8.18 -17.797 -16.484 1 98.56 151 ASP B CA 1
ATOM 2473 C C . ASP B 1 151 ? 7.574 -16.766 -17.422 1 98.56 151 ASP B C 1
ATOM 2475 O O . ASP B 1 151 ? 7.234 -17.078 -18.562 1 98.56 151 ASP B O 1
ATOM 2479 N N . VAL B 1 152 ? 7.48 -15.547 -16.922 1 98.38 152 VAL B N 1
ATOM 2480 C CA . VAL B 1 152 ? 6.719 -14.57 -17.688 1 98.38 152 VAL B CA 1
ATOM 2481 C C . VAL B 1 152 ? 7.629 -13.906 -18.719 1 98.38 152 VAL B C 1
ATOM 2483 O O . VAL B 1 152 ? 7.16 -13.125 -19.547 1 98.38 152 VAL B O 1
ATOM 2486 N N . GLU B 1 153 ? 8.914 -14.188 -18.672 1 97.75 153 GLU B N 1
ATOM 2487 C CA . GLU B 1 153 ? 9.852 -13.562 -19.594 1 97.75 153 GLU B CA 1
ATOM 2488 C C . GLU B 1 153 ? 9.578 -13.984 -21.031 1 97.75 153 GLU B C 1
ATOM 2490 O O . GLU B 1 153 ? 9.375 -15.164 -21.312 1 97.75 153 GLU B O 1
ATOM 2495 N N . ASN B 1 154 ? 9.539 -12.984 -21.922 1 96.25 154 ASN B N 1
ATOM 2496 C CA . ASN B 1 154 ? 9.352 -13.172 -23.359 1 96.25 154 ASN B CA 1
ATOM 2497 C C . ASN B 1 154 ? 8.008 -13.82 -23.672 1 96.25 154 ASN B C 1
ATOM 2499 O O . ASN B 1 154 ? 7.906 -14.633 -24.594 1 96.25 154 ASN B O 1
ATOM 2503 N N . LYS B 1 155 ? 7.008 -13.672 -22.875 1 98.06 155 LYS B N 1
ATOM 2504 C CA . LYS B 1 155 ? 5.641 -14.133 -23.109 1 98.06 155 LYS B CA 1
ATOM 2505 C C . LYS B 1 155 ? 4.648 -12.977 -23.062 1 98.06 155 LYS B C 1
ATOM 2507 O O . LYS B 1 155 ? 4.805 -12.062 -22.25 1 98.06 155 LYS B O 1
ATOM 2512 N N . SER B 1 156 ? 3.701 -13.047 -23.922 1 98.12 156 SER B N 1
ATOM 2513 C CA . SER B 1 156 ? 2.627 -12.062 -23.906 1 98.12 156 SER B CA 1
ATOM 2514 C C . SER B 1 156 ? 1.612 -12.367 -22.812 1 98.12 156 SER B C 1
ATOM 2516 O O . SER B 1 156 ? 1.562 -13.492 -22.297 1 98.12 156 SER B O 1
ATOM 2518 N N . VAL B 1 157 ? 0.835 -11.375 -22.484 1 98.38 157 VAL B N 1
ATOM 2519 C CA . VAL B 1 157 ? -0.247 -11.531 -21.516 1 98.38 157 VAL B CA 1
ATOM 2520 C C . VAL B 1 157 ? -1.18 -12.656 -21.969 1 98.38 157 VAL B C 1
ATOM 2522 O O . VAL B 1 157 ? -1.596 -13.492 -21.156 1 98.38 157 VAL B O 1
ATOM 2525 N N . GLU B 1 158 ? -1.435 -12.672 -23.281 1 98.62 158 GLU B N 1
ATOM 2526 C CA . GLU B 1 158 ? -2.342 -13.68 -23.828 1 98.62 158 GLU B CA 1
ATOM 2527 C C . GLU B 1 158 ? -1.771 -15.086 -23.672 1 98.62 158 GLU B C 1
ATOM 2529 O O . GLU B 1 158 ? -2.492 -16.016 -23.312 1 98.62 158 GLU B O 1
ATOM 2534 N N . GLU B 1 159 ? -0.507 -15.242 -23.906 1 98.75 159 GLU B N 1
ATOM 2535 C CA . GLU B 1 159 ? 0.14 -16.547 -23.766 1 98.75 159 GLU B CA 1
ATOM 2536 C C . GLU B 1 159 ? 0.093 -17.016 -22.312 1 98.75 159 GLU B C 1
ATOM 2538 O O . GLU B 1 159 ? -0.226 -18.188 -22.047 1 98.75 159 GLU B O 1
ATOM 2543 N N . ILE B 1 160 ? 0.392 -16.125 -21.391 1 98.81 160 ILE B N 1
ATOM 2544 C CA . ILE B 1 160 ? 0.414 -16.469 -19.969 1 98.81 160 ILE B CA 1
ATOM 2545 C C . ILE B 1 160 ? -0.996 -16.812 -19.5 1 98.81 160 ILE B C 1
ATOM 2547 O O . ILE B 1 160 ? -1.191 -17.812 -18.797 1 98.81 160 ILE B O 1
ATOM 2551 N N . LYS B 1 161 ? -1.936 -15.992 -19.922 1 98.81 161 LYS B N 1
ATOM 2552 C CA . LYS B 1 161 ? -3.338 -16.234 -19.594 1 98.81 161 LYS B CA 1
ATOM 2553 C C . LYS B 1 161 ? -3.783 -17.625 -20.047 1 98.81 161 LYS B C 1
ATOM 2555 O O . LYS B 1 161 ? -4.422 -18.359 -19.297 1 98.81 161 LYS B O 1
ATOM 2560 N N . GLN B 1 162 ? -3.395 -18.016 -21.266 1 98.81 162 GLN B N 1
ATOM 2561 C CA . GLN B 1 162 ? -3.822 -19.297 -21.828 1 98.81 162 GLN B CA 1
ATOM 2562 C C . GLN B 1 162 ? -3.209 -20.469 -21.062 1 98.81 162 GLN B C 1
ATOM 2564 O O . GLN B 1 162 ? -3.889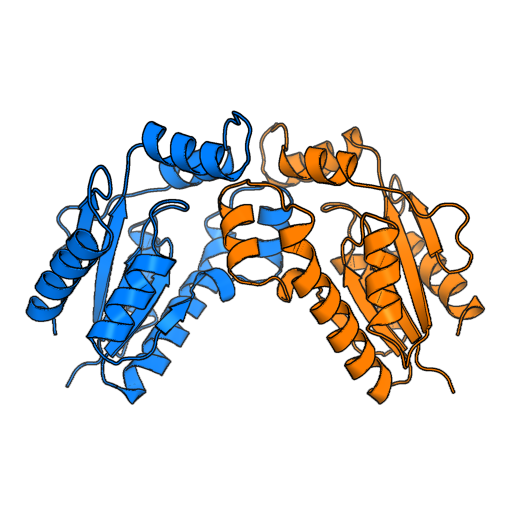 -21.453 -20.781 1 98.81 162 GLN B O 1
ATOM 2569 N N . LEU B 1 163 ? -1.955 -20.359 -20.75 1 98.81 163 LEU B N 1
ATOM 2570 C CA . LEU B 1 163 ? -1.312 -21.391 -19.953 1 98.81 163 LEU B CA 1
ATOM 2571 C C . LEU B 1 163 ? -2.027 -21.547 -18.609 1 98.81 163 LEU B C 1
ATOM 2573 O O . LEU B 1 163 ? -2.293 -22.672 -18.188 1 98.81 163 LEU B O 1
ATOM 2577 N N . GLY B 1 164 ? -2.33 -20.422 -17.984 1 98.88 164 GLY B N 1
ATOM 2578 C CA . GLY B 1 164 ? -3.041 -20.453 -16.719 1 98.88 164 GLY B CA 1
ATOM 2579 C C . GLY B 1 164 ? -4.41 -21.094 -16.812 1 98.88 164 GLY B C 1
ATOM 2580 O O . GLY B 1 164 ? -4.773 -21.922 -15.984 1 98.88 164 GLY B O 1
ATOM 2581 N N . LEU B 1 165 ? -5.129 -20.734 -17.844 1 98.81 165 LEU B N 1
ATOM 2582 C CA . LEU B 1 165 ? -6.48 -21.25 -18.031 1 98.81 165 LEU B CA 1
ATOM 2583 C C . LEU B 1 165 ? -6.457 -22.766 -18.266 1 98.81 165 LEU B C 1
ATOM 2585 O O . LEU B 1 165 ? -7.316 -23.484 -17.75 1 98.81 165 LEU B O 1
ATOM 2589 N N . GLU B 1 166 ? -5.5 -23.234 -19.047 1 98.75 166 GLU B N 1
ATOM 2590 C CA . GLU B 1 166 ? -5.375 -24.656 -19.281 1 98.75 166 GLU B CA 1
ATOM 2591 C C . GLU B 1 166 ? -5.117 -25.422 -17.984 1 98.75 166 GLU B C 1
ATOM 2593 O O . GLU B 1 166 ? -5.723 -26.469 -17.75 1 98.75 166 GLU B O 1
ATOM 2598 N N . PHE B 1 167 ? -4.281 -24.906 -17.219 1 98.69 167 PHE B N 1
ATOM 2599 C CA . PHE B 1 167 ? -3.973 -25.531 -15.93 1 98.69 167 PHE B CA 1
ATOM 2600 C C . PHE B 1 167 ? -5.203 -25.562 -15.031 1 98.69 167 PHE B C 1
ATOM 2602 O O . PHE B 1 167 ? -5.527 -26.594 -14.438 1 98.69 167 PHE B O 1
ATOM 2609 N N . ILE B 1 168 ? -5.883 -24.391 -14.93 1 98.56 168 ILE B N 1
ATOM 2610 C CA . ILE B 1 168 ? -7.051 -24.266 -14.07 1 98.56 168 ILE B CA 1
ATOM 2611 C C . ILE B 1 168 ? -8.109 -25.281 -14.477 1 98.56 168 ILE B C 1
ATOM 2613 O O . ILE B 1 168 ? -8.75 -25.906 -13.617 1 98.56 168 ILE B O 1
ATOM 2617 N N . LYS B 1 169 ? -8.25 -25.5 -15.773 1 97.25 169 LYS B N 1
ATOM 2618 C CA . LYS B 1 169 ? -9.227 -26.453 -16.297 1 97.25 169 LYS B CA 1
ATOM 2619 C C . LYS B 1 169 ? -8.953 -27.859 -15.773 1 97.25 169 LYS B C 1
ATOM 2621 O O . LYS B 1 169 ? -9.891 -28.641 -15.555 1 97.25 169 LYS B O 1
ATOM 2626 N N . THR B 1 170 ? -7.754 -28.141 -15.578 1 97.25 170 THR B N 1
ATOM 2627 C CA . THR B 1 170 ? -7.402 -29.484 -15.109 1 97.25 170 THR B CA 1
ATOM 2628 C C . THR B 1 170 ? -7.703 -29.625 -13.625 1 97.25 170 THR B C 1
ATOM 2630 O O . THR B 1 170 ? -7.711 -30.75 -13.094 1 97.25 170 THR B O 1
ATOM 2633 N N . LYS B 1 171 ? -7.898 -28.547 -12.906 1 95.88 171 LYS B N 1
ATOM 2634 C CA . LYS B 1 171 ? -8.016 -28.578 -11.453 1 95.88 171 LYS B CA 1
ATOM 2635 C C . LYS B 1 171 ? -9.461 -28.375 -11.016 1 95.88 171 LYS B C 1
ATOM 2637 O O . LYS B 1 171 ? -9.805 -28.625 -9.859 1 95.88 171 LYS B O 1
ATOM 2642 N N . VAL B 1 172 ? -10.305 -27.766 -11.859 1 90.5 172 VAL B N 1
ATOM 2643 C CA . VAL B 1 172 ? -11.695 -27.469 -11.508 1 90.5 172 VAL B CA 1
ATOM 2644 C C . VAL B 1 172 ? -12.617 -28.5 -12.141 1 90.5 172 VAL B C 1
ATOM 2646 O O . VAL B 1 172 ? -12.312 -29.062 -13.195 1 90.5 172 VAL B O 1
#

Organism: Cyberlindnera jadinii (strain ATCC 18201 / CBS 1600 / BCRC 20928 / JCM 3617 / NBRC 0987 / NRRL Y-1542) (NCBI:txid983966)

Radius of gyration: 21.58 Å; Cα contacts (8 Å, |Δi|>4): 626; chains: 2; bounding box: 42×61×48 Å

Solvent-accessible surface area (backbone atoms only — not comparable to full-atom values): 18079 Å² total; per-residue (Å²): 132,79,19,30,27,38,32,23,20,28,55,72,78,55,48,36,65,63,45,32,51,53,44,14,59,75,67,71,37,47,71,43,64,31,77,75,57,54,49,63,71,56,53,53,34,23,55,42,47,36,70,81,50,71,83,66,40,52,68,36,44,47,48,44,19,46,53,30,40,57,42,4,69,76,64,44,29,18,26,25,25,43,44,65,40,31,63,72,51,47,50,49,26,40,62,64,17,66,78,30,49,64,33,34,44,29,31,41,68,52,70,68,54,37,45,49,56,51,24,70,72,63,75,48,92,57,87,42,68,29,49,51,49,46,58,71,55,47,46,80,59,74,88,40,90,54,36,47,75,41,71,48,69,98,52,52,68,68,56,52,36,49,55,44,50,56,53,49,57,75,74,103,132,79,21,30,26,37,30,23,20,29,56,73,79,54,48,35,65,61,44,31,50,54,43,17,58,76,66,70,35,46,70,44,65,31,77,75,57,53,49,63,71,54,52,53,33,24,54,42,46,36,70,83,52,71,82,67,40,52,67,36,43,48,48,43,19,47,53,30,40,57,43,4,68,76,63,44,29,15,27,26,25,41,45,65,41,31,62,72,51,45,51,48,28,40,62,63,18,65,76,33,51,63,32,33,44,30,30,39,68,53,71,69,56,38,45,50,54,50,23,67,73,61,75,46,92,58,89,43,67,27,48,52,48,47,57,72,55,47,45,80,60,76,88,41,90,52,37,45,77,40,71,49,69,98,52,53,68,69,57,52,36,50,54,44,50,56,53,48,58,75,75,102

Sequence (344 aa):
MTNTVVVVGGTAGTGKTTIGEEIAKSLDCPFVEGDQLHPQSNVEKMSQGIPLTDDDRWGWLEEVAQEGSKRAETSSISVVTCSALKQVYRDLIQKVANNANVIYVFLYASKEELIKRTNARSGHFMKSTMIESQLDTLELPTGNDNALCIDVENKSVEEIKQLGLEFIKTKVMTNTVVVVGGTAGTGKTTIGEEIAKSLDCPFVEGDQLHPQSNVEKMSQGIPLTDDDRWGWLEEVAQEGSKRAETSSISVVTCSALKQVYRDLIQKVANNANVIYVFLYASKEELIKRTNARSGHFMKSTMIESQLDTLELPTGNDNALCIDVENKSVEEIKQLGLEFIKTKV

Foldseek 3Di:
DFAEEEEAAAFPQQCSVVLLVLLCVVVVFAEAELVVQQDPVCVVCVVVLHEDDPVRCLVSLLVQLVVRLVRSVVVSYYYYYDHQFDPVSVVSSCVSSVRHHYAYAYEYEDPVVSQVSVCVVVVHRDDRPHRVVSVVSHDDPPPDLRYDYDYSPPHDSVRSSVVVNVSVVVVD/DFFEEEEAAAFPQQCSVVLLVLLCVVVVFAEAELVVQQDPVCVVCVVVLHEDDPVRCLVSLLVQLVVRLVRSVVVSYYYYYDHQFDPVSVVSSCVSSVRHHYAYAYEYEDPVNSQVSVCVVVVHRDDRPHRVVSVVSHDDPPPDLRYDYDYSPPHDSVRSSVVVNVSVVVVD